Protein AF-A0A450V4E0-F1 (afdb_monomer_lite)

Sequence (348 aa):
MTVTTTETRDTLKGYFKVNTIPSESHFDNLIDGMLNQSSDGIARSSGNHPLCIAASGDADGGREVIEFYEDFSKGDPEWVLCLEPKSDPDDAGTAKQGFSIGDGEGNSRLFIDKATGNVGIGTVTPSIDLAIGNGGIGLNREGDDELAIYTGKNERIRIDASGNVGYEKLSEHISPSVSFRSLGELLADGRPVDDIFDGPRLEHGFLDGEELDRLRRGTTLRISDLIHDIMDVPGVRAVRDIRLKSGDQEETWFLKLDPDKVPAFDLENSAIRLEKDGLPVKLDTDGIIEDYRKSQESIAAEPASSVELDLVPPHVHWLDKTAMATFEAAFEDWLGKKREYWRTKYGL

pLDDT: mean 77.81, std 13.28, range [32.34, 98.62]

Foldseek 3Di:
DDPDDPDDPVRLVVQVDPPHDHDPVSVVCVVNVDDDCVPQQWDDDPDPDDIGFFFDDDLQQFGWGDFADPDVVVVFGQKTWTQWQAQDNNGSVRTAGFIFIDGRSRFGQWTQHPPPRAIEGRGHQACANYHYVYNFAAWHAPDVQWIFGTDPNDTQWIQGPVGDTPPCLLQCVQFNDFFADWPVVCVVVVHDPCQQPPDDQDQQHTGRPVVVVVRPNDQKAFVVVVQVSQCPPPPDDHDDADWDDDPPDIDRTMDGHDPVDRDGDDLPPDDDWDDDPNHTDDDPSVSVVVVVVVVVVVSVGDGDDPPRRDDDPPDDPDPDPVNVVVVVVVVVVVVVVVVVVCCVVPVD

Organism: NCBI:txid2126342

Radius of gyration: 37.48 Å; chains: 1; bounding box: 85×71×105 Å

Secondary structure (DSSP, 8-state):
--------HHHHHHHTSTT----HHHHHHHHHTS--TTTS-EEE-TTT--EEEPPBS-TTT--EEEEE-S-GGGSS-SEEEESS-BSSTT-GGGB--EEEEE-TTS-EEEEEETTT--EEES-S--SSSEEESSTTSEEEEEETTEEEEEETTEEEEEE-TT---SSHHHHHHHS-----B-HHHHHHTT--HHHHT-SS--SS-B--HHHHHH----SEEEHHHHHHHHHTSTT--------EEETTEEESSEEEPPTTS-----TTT----EEETTEEEPP-HHHHHHHHHHHHHHHS-----TTTSS-PPP------HHHHHHHHHHHHHHHHHHHHHHHHHH--

Structure (mmCIF, N/CA/C/O backbone):
data_AF-A0A450V4E0-F1
#
_entry.id   AF-A0A450V4E0-F1
#
loop_
_atom_site.group_PDB
_atom_site.id
_atom_site.type_symbol
_atom_site.label_atom_id
_atom_site.label_alt_id
_atom_site.label_comp_id
_atom_site.label_asym_id
_atom_site.label_entity_id
_atom_site.label_seq_id
_atom_site.pdbx_PDB_ins_code
_atom_site.Cartn_x
_atom_site.Cartn_y
_atom_site.Cartn_z
_atom_site.occupancy
_atom_site.B_iso_or_equiv
_atom_site.auth_seq_id
_atom_site.auth_comp_id
_atom_site.auth_asym_id
_atom_site.auth_atom_id
_atom_site.pdbx_PDB_model_num
ATOM 1 N N . MET A 1 1 ? -19.925 8.732 44.147 1.00 35.97 1 MET A N 1
ATOM 2 C CA . MET A 1 1 ? -18.631 8.678 44.854 1.00 35.97 1 MET A CA 1
ATOM 3 C C . MET A 1 1 ? -18.009 7.368 44.422 1.00 35.97 1 MET A C 1
ATOM 5 O O . MET A 1 1 ? -18.485 6.328 44.845 1.00 35.97 1 MET A O 1
ATOM 9 N N . THR A 1 2 ? -17.111 7.404 43.445 1.00 32.34 2 THR A N 1
ATOM 10 C CA . THR A 1 2 ? -16.451 6.208 42.914 1.00 32.34 2 THR A CA 1
ATOM 11 C C . THR A 1 2 ? -15.527 5.672 44.003 1.00 32.34 2 THR A C 1
ATOM 13 O O . THR A 1 2 ? -14.601 6.364 44.424 1.00 32.34 2 THR A O 1
ATOM 16 N N . VAL A 1 3 ? -15.843 4.494 44.539 1.00 40.22 3 VAL A N 1
ATOM 17 C CA . VAL A 1 3 ? -15.030 3.816 45.552 1.00 40.22 3 VAL A CA 1
ATOM 18 C C . VAL A 1 3 ? -13.907 3.099 44.810 1.00 40.22 3 VAL A C 1
ATOM 20 O O . VAL A 1 3 ? -14.064 1.972 44.362 1.00 40.22 3 VAL A O 1
ATOM 23 N N . THR A 1 4 ? -12.773 3.766 44.613 1.00 41.97 4 THR A N 1
ATOM 24 C CA . THR A 1 4 ? -11.576 3.107 44.079 1.00 41.97 4 THR A CA 1
ATOM 25 C C . THR A 1 4 ? -10.885 2.374 45.228 1.00 41.97 4 THR A C 1
ATOM 27 O O . THR A 1 4 ? -10.267 2.987 46.098 1.00 41.97 4 THR A O 1
ATOM 30 N N . THR A 1 5 ? -11.027 1.052 45.276 1.00 54.00 5 THR A N 1
ATOM 31 C CA . THR A 1 5 ? -10.404 0.196 46.294 1.00 54.00 5 THR A CA 1
ATOM 32 C C . THR A 1 5 ? -8.877 0.188 46.158 1.00 54.00 5 THR A C 1
ATOM 34 O O . THR A 1 5 ? -8.353 -0.267 45.145 1.00 54.00 5 THR A O 1
ATOM 37 N N . THR A 1 6 ? -8.150 0.641 47.183 1.00 53.00 6 THR A N 1
ATOM 38 C CA . THR A 1 6 ? -6.669 0.620 47.257 1.00 53.00 6 THR A CA 1
ATOM 39 C C . THR A 1 6 ? -6.101 -0.582 48.031 1.00 53.00 6 THR A C 1
ATOM 41 O O . THR A 1 6 ? -4.885 -0.752 48.121 1.00 53.00 6 THR A O 1
ATOM 44 N N . GLU A 1 7 ? -6.965 -1.435 48.587 1.00 63.47 7 GLU A N 1
ATOM 45 C CA . GLU A 1 7 ? -6.603 -2.609 49.391 1.00 63.47 7 GLU A CA 1
ATOM 46 C C . GLU A 1 7 ? -6.173 -3.801 48.516 1.00 63.47 7 GLU A C 1
ATOM 48 O O . GLU A 1 7 ? -6.821 -4.149 47.528 1.00 63.47 7 GLU A O 1
ATOM 53 N N . THR A 1 8 ? -5.084 -4.482 48.889 1.00 61.12 8 THR A N 1
ATOM 54 C CA . THR A 1 8 ? -4.603 -5.649 48.130 1.00 61.12 8 THR A CA 1
ATOM 55 C C . THR A 1 8 ? -5.509 -6.872 48.327 1.00 61.12 8 THR A C 1
ATOM 57 O O . THR A 1 8 ? -6.117 -7.054 49.385 1.00 61.12 8 THR A O 1
ATOM 60 N N . ARG A 1 9 ? -5.549 -7.790 47.344 1.00 68.44 9 ARG A N 1
ATOM 61 C CA . ARG A 1 9 ? -6.329 -9.046 47.445 1.00 68.44 9 ARG A CA 1
ATOM 62 C C . ARG A 1 9 ? -5.969 -9.882 48.673 1.00 68.44 9 ARG A C 1
ATOM 64 O O . ARG A 1 9 ? -6.834 -10.573 49.205 1.00 68.44 9 ARG A O 1
ATOM 71 N N . ASP A 1 10 ? -4.716 -9.846 49.115 1.00 71.62 10 ASP A N 1
ATOM 72 C CA . ASP A 1 10 ? -4.285 -10.609 50.287 1.00 71.62 10 ASP A CA 1
ATOM 73 C C . ASP A 1 10 ? -4.731 -9.958 51.602 1.00 71.62 10 ASP A C 1
ATOM 75 O O . ASP A 1 10 ? -5.070 -10.685 52.540 1.00 71.62 10 ASP A O 1
ATOM 79 N N . THR A 1 11 ? -4.856 -8.626 51.643 1.00 73.94 11 THR A N 1
ATOM 80 C CA . THR A 1 11 ? -5.499 -7.925 52.762 1.00 73.94 11 THR A CA 1
ATOM 81 C C . THR A 1 11 ? -6.997 -8.228 52.812 1.00 73.94 11 THR A C 1
ATOM 83 O O . THR A 1 11 ? -7.501 -8.640 53.857 1.00 73.94 11 THR A O 1
ATOM 86 N N . LEU A 1 12 ? -7.694 -8.159 51.668 1.00 71.75 12 LEU A N 1
ATOM 87 C CA . LEU A 1 12 ? -9.132 -8.448 51.579 1.00 71.75 12 LEU A CA 1
ATOM 88 C C . LEU A 1 12 ? -9.471 -9.877 52.019 1.00 71.75 12 LEU A C 1
ATOM 90 O O . LEU A 1 12 ? -10.367 -10.076 52.838 1.00 71.75 12 LEU A O 1
ATOM 94 N N . LYS A 1 13 ? -8.702 -10.879 51.571 1.00 76.56 13 LYS A N 1
ATOM 95 C CA . LYS A 1 13 ? -8.846 -12.274 52.032 1.00 76.56 13 LYS A CA 1
ATOM 96 C C . LYS A 1 13 ? -8.698 -12.417 53.550 1.00 76.56 13 LYS A C 1
ATOM 98 O O . LYS A 1 13 ? -9.249 -13.353 54.123 1.00 76.56 13 LYS A O 1
ATOM 103 N N . GLY A 1 14 ? -7.947 -11.531 54.206 1.00 80.25 14 GLY A N 1
ATOM 104 C CA . GLY A 1 14 ? -7.791 -11.500 55.660 1.00 80.25 14 GLY A CA 1
ATOM 105 C C . GLY A 1 14 ? -9.100 -11.234 56.404 1.00 80.25 14 GLY A C 1
ATOM 106 O O . GLY A 1 14 ? -9.308 -11.822 57.464 1.00 80.25 14 GLY A O 1
ATOM 107 N N . TYR A 1 15 ? -9.998 -10.428 55.828 1.00 82.69 15 TYR A N 1
ATOM 108 C CA .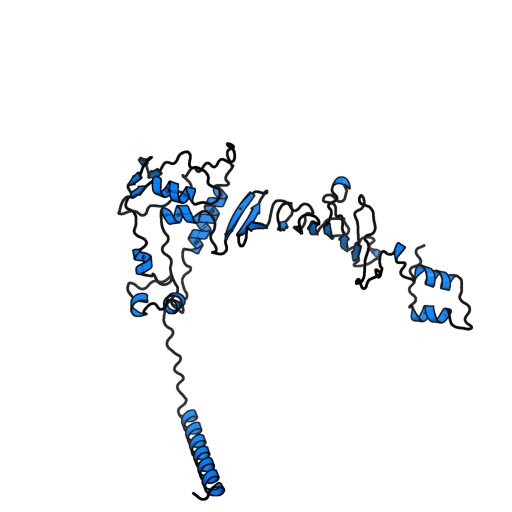 TYR A 1 15 ? -11.281 -10.057 56.435 1.00 82.69 15 TYR A CA 1
ATOM 109 C C . TYR A 1 15 ? -12.367 -11.134 56.324 1.00 82.69 15 TYR A C 1
ATOM 111 O O . TYR A 1 15 ? -13.356 -11.057 57.052 1.00 82.69 15 TYR A O 1
ATOM 119 N N . PHE A 1 16 ? -12.170 -12.154 55.483 1.00 85.31 16 PHE A N 1
ATOM 120 C CA . PHE A 1 16 ? -13.117 -13.255 55.244 1.00 85.31 16 PHE A CA 1
ATOM 121 C C . PHE A 1 16 ? -12.615 -14.616 55.768 1.00 85.31 16 PHE A C 1
ATOM 123 O O . PHE A 1 16 ? -13.013 -15.671 55.271 1.00 85.31 16 PHE A O 1
ATOM 130 N N . LYS A 1 17 ? -11.718 -14.621 56.764 1.00 88.38 17 LYS A N 1
ATOM 131 C CA . LYS A 1 17 ? -11.254 -15.851 57.428 1.00 88.38 17 LYS A CA 1
ATOM 132 C C . LYS A 1 17 ? -12.245 -16.305 58.503 1.00 88.38 17 LYS A C 1
ATOM 134 O O . LYS A 1 17 ? -13.073 -15.550 58.998 1.00 88.38 17 LYS A O 1
ATOM 139 N N . VAL A 1 18 ? -12.149 -17.570 58.905 1.00 79.06 18 VAL A N 1
ATOM 140 C CA . VAL A 1 18 ? -12.944 -18.089 60.028 1.00 79.06 18 VAL A CA 1
ATOM 141 C C . VAL A 1 18 ? -12.672 -17.243 61.282 1.00 79.06 18 VAL A C 1
ATOM 143 O O . VAL A 1 18 ? -11.514 -16.989 61.610 1.00 79.06 18 VAL A O 1
ATOM 146 N N . ASN A 1 19 ? -13.738 -16.838 61.980 1.00 84.81 19 ASN A N 1
ATOM 147 C CA . ASN A 1 19 ? -13.738 -15.969 63.169 1.00 84.81 19 ASN A CA 1
ATOM 148 C C . ASN A 1 19 ? -13.391 -14.484 62.945 1.00 84.81 19 ASN A C 1
ATOM 150 O O . ASN A 1 19 ? -13.176 -13.769 63.924 1.00 84.81 19 ASN A O 1
ATOM 154 N N . THR A 1 20 ? -13.368 -13.986 61.707 1.00 87.81 20 THR A N 1
ATOM 155 C CA . THR A 1 20 ? -13.385 -12.537 61.447 1.00 87.81 20 THR A CA 1
ATOM 156 C C . THR A 1 20 ? -14.820 -12.048 61.251 1.00 87.81 20 THR A C 1
ATOM 158 O O . THR A 1 20 ? -15.704 -12.824 60.891 1.00 87.81 20 THR A O 1
ATOM 161 N N . ILE A 1 21 ? -15.071 -10.762 61.514 1.00 88.12 21 ILE A N 1
ATOM 162 C CA . ILE A 1 21 ? -16.371 -10.123 61.268 1.00 88.12 21 ILE A CA 1
ATOM 163 C C . ILE A 1 21 ? -16.184 -9.152 60.097 1.00 88.12 21 ILE A C 1
ATOM 165 O O . ILE A 1 21 ? -15.612 -8.077 60.298 1.00 88.12 21 ILE A O 1
ATOM 169 N N . PRO A 1 22 ? -16.599 -9.517 58.870 1.00 85.62 22 PRO A N 1
ATOM 170 C CA . PRO A 1 22 ? -16.594 -8.588 57.751 1.00 85.62 22 PRO A CA 1
ATOM 171 C C . PRO A 1 22 ? -17.588 -7.444 58.004 1.00 85.62 22 PRO A C 1
ATOM 173 O O . PRO A 1 22 ? -18.676 -7.673 58.532 1.00 85.62 22 PRO A O 1
ATOM 176 N N . SER A 1 23 ? -17.216 -6.220 57.635 1.00 86.75 23 SER A N 1
ATOM 177 C CA . SER A 1 23 ? -18.109 -5.060 57.640 1.00 86.75 23 SER A CA 1
ATOM 178 C C . SER A 1 23 ? -18.782 -4.903 56.274 1.00 86.75 23 SER A C 1
ATOM 180 O O . SER A 1 23 ? -18.333 -5.499 55.297 1.00 86.75 23 SER A O 1
ATOM 182 N N . GLU A 1 24 ? -19.818 -4.069 56.191 1.00 84.38 24 GLU A N 1
ATOM 183 C CA . GLU A 1 24 ? -20.447 -3.654 54.925 1.00 84.38 24 GLU A CA 1
ATOM 184 C C . GLU A 1 24 ? -19.404 -3.160 53.910 1.00 84.38 24 GLU A C 1
ATOM 186 O O . GLU A 1 24 ? -19.313 -3.700 52.814 1.00 84.38 24 GLU A O 1
ATOM 191 N N . SER A 1 25 ? -18.488 -2.286 54.340 1.00 79.56 25 SER A N 1
ATOM 192 C CA . SER A 1 25 ? -17.381 -1.802 53.504 1.00 79.56 25 SER A CA 1
ATOM 193 C C . SER A 1 25 ? -16.452 -2.917 52.996 1.00 79.56 25 SER A C 1
ATOM 195 O O . SER A 1 25 ? -15.882 -2.786 51.917 1.00 79.56 25 SER A O 1
ATOM 197 N N . HIS A 1 26 ? -16.283 -4.028 53.725 1.00 81.88 26 HIS A N 1
ATOM 198 C CA . HIS A 1 26 ? -15.504 -5.164 53.215 1.00 81.88 26 HIS A CA 1
ATOM 199 C C . HIS A 1 26 ? -16.241 -5.915 52.102 1.00 81.88 26 HIS A C 1
ATOM 201 O O . HIS A 1 26 ? -15.587 -6.461 51.214 1.00 81.88 26 HIS A O 1
ATOM 207 N N . PHE A 1 27 ? -17.575 -5.964 52.153 1.00 78.12 27 PHE A N 1
ATOM 208 C CA . PHE A 1 27 ? -18.384 -6.539 51.082 1.00 78.12 27 PHE A CA 1
ATOM 209 C C . PHE A 1 27 ? -18.404 -5.629 49.859 1.00 78.12 27 PHE A C 1
ATOM 211 O O . PHE A 1 27 ? -18.197 -6.141 48.764 1.00 78.12 27 PHE A O 1
ATOM 218 N N . ASP A 1 28 ? -18.533 -4.315 50.046 1.00 75.19 28 ASP A N 1
ATOM 219 C CA . ASP A 1 28 ? -18.416 -3.338 48.957 1.00 75.19 28 ASP A CA 1
ATOM 220 C C . ASP A 1 28 ? -17.058 -3.487 48.261 1.00 75.19 28 ASP A C 1
ATOM 222 O O . ASP A 1 28 ? -16.995 -3.733 47.063 1.00 75.19 28 ASP A O 1
ATOM 226 N N . ASN A 1 29 ? -15.960 -3.520 49.025 1.00 70.06 29 ASN A N 1
ATOM 227 C CA . ASN A 1 29 ? -14.620 -3.709 48.462 1.00 70.06 29 ASN A CA 1
ATOM 228 C C . ASN A 1 29 ? -14.429 -5.063 47.748 1.00 70.06 29 ASN A C 1
ATOM 230 O O . ASN A 1 29 ? -13.569 -5.183 46.879 1.00 70.06 29 ASN A O 1
ATOM 234 N N . LEU A 1 30 ? -15.169 -6.108 48.131 1.00 72.31 30 LEU A N 1
ATOM 235 C CA . LEU A 1 30 ? -15.118 -7.415 47.471 1.00 72.31 30 LEU A CA 1
ATOM 236 C C . LEU A 1 30 ? -15.937 -7.427 46.174 1.00 72.31 30 LEU A C 1
ATOM 238 O O . LEU A 1 30 ? -15.520 -8.061 45.206 1.00 72.31 30 LEU A O 1
ATOM 242 N N . ILE A 1 31 ? -17.098 -6.773 46.181 1.00 69.38 31 ILE A N 1
ATOM 243 C CA . ILE A 1 31 ? -18.020 -6.686 45.046 1.00 69.38 31 ILE A CA 1
ATOM 244 C C . ILE A 1 31 ? -17.447 -5.747 43.980 1.00 69.38 31 ILE A C 1
ATOM 246 O O . ILE A 1 31 ? -17.404 -6.126 42.812 1.00 69.38 31 ILE A O 1
ATOM 250 N N . ASP A 1 32 ? -16.926 -4.593 44.395 1.00 66.25 32 ASP A N 1
ATOM 251 C CA . ASP A 1 32 ? -16.371 -3.563 43.513 1.00 66.25 32 ASP A CA 1
ATOM 252 C C . ASP A 1 32 ? -14.891 -3.818 43.168 1.00 66.25 32 ASP A C 1
ATOM 254 O O . ASP A 1 32 ? -14.394 -3.362 42.143 1.00 66.25 32 ASP A O 1
ATOM 258 N N . GLY A 1 33 ? -14.167 -4.579 43.999 1.00 61.16 33 GLY A N 1
ATOM 259 C CA . GLY A 1 33 ? -12.751 -4.921 43.787 1.00 61.16 33 GLY A CA 1
ATOM 260 C C . GLY A 1 33 ? -12.512 -6.176 42.938 1.00 61.16 33 GLY A C 1
ATOM 261 O O . GLY A 1 33 ? -11.367 -6.627 42.787 1.00 61.16 33 GLY A O 1
ATOM 262 N N . MET A 1 34 ? -13.575 -6.793 42.414 1.00 64.25 34 MET A N 1
ATOM 263 C CA . MET A 1 34 ? -13.499 -7.967 41.549 1.00 64.25 34 MET A CA 1
ATOM 264 C C . MET A 1 34 ? -13.812 -7.587 40.112 1.00 64.25 34 MET A C 1
ATOM 266 O O . MET A 1 34 ? -14.819 -6.957 39.824 1.00 64.25 34 MET A O 1
ATOM 270 N N . LEU A 1 35 ? -12.947 -8.054 39.215 1.00 67.00 35 LEU A N 1
ATOM 271 C CA . LEU A 1 35 ? -13.121 -7.900 37.784 1.00 67.00 35 LEU A CA 1
ATOM 272 C C . LEU A 1 35 ? -14.418 -8.622 37.366 1.00 67.00 35 LEU A C 1
ATOM 274 O O . LEU A 1 35 ? -14.494 -9.855 37.420 1.00 67.00 35 LEU A O 1
ATOM 278 N N . ASN A 1 36 ? -15.449 -7.865 37.009 1.00 70.75 36 ASN A N 1
ATOM 279 C CA . ASN A 1 36 ? -16.743 -8.346 36.560 1.00 70.75 36 ASN A CA 1
ATOM 280 C C . ASN A 1 36 ? -16.714 -8.514 35.039 1.00 70.75 36 ASN A C 1
ATOM 282 O O . ASN A 1 36 ? -16.677 -7.541 34.300 1.00 70.75 36 ASN A O 1
ATOM 286 N N . GLN A 1 37 ? -16.792 -9.752 34.549 1.00 69.50 37 GLN A N 1
ATOM 287 C CA . GLN A 1 37 ? -16.645 -10.032 33.113 1.00 69.50 37 GLN A CA 1
ATOM 288 C C . GLN A 1 37 ? -17.669 -9.306 32.227 1.00 69.50 37 GLN A C 1
ATOM 290 O O . GLN A 1 37 ? -17.350 -8.967 31.091 1.00 69.50 37 GLN A O 1
ATOM 295 N N . SER A 1 38 ? -18.893 -9.091 32.723 1.00 65.38 38 SER A N 1
ATOM 296 C CA . SER A 1 38 ? -19.932 -8.379 31.971 1.00 65.38 38 SER A CA 1
ATOM 297 C C . SER A 1 38 ? -19.791 -6.864 32.038 1.00 65.38 38 SER A C 1
ATOM 299 O O . SER A 1 38 ? -20.144 -6.201 31.069 1.00 65.38 38 SER A O 1
ATOM 301 N N . SER A 1 39 ? -19.293 -6.326 33.153 1.00 66.06 39 SER A N 1
ATOM 302 C CA . SER A 1 39 ? -19.158 -4.876 33.338 1.00 66.06 39 SER A CA 1
ATOM 303 C C . SER A 1 39 ? -17.823 -4.340 32.824 1.00 66.06 39 SER A C 1
ATOM 305 O O . SER A 1 39 ? -17.784 -3.247 32.278 1.00 66.06 39 SER A O 1
ATOM 307 N N . ASP A 1 40 ? -16.751 -5.120 32.954 1.00 77.62 40 ASP A N 1
ATOM 308 C CA . ASP A 1 40 ? -15.377 -4.694 32.667 1.00 77.62 40 ASP A CA 1
ATOM 309 C C . ASP A 1 40 ? -14.877 -5.195 31.305 1.00 77.62 40 ASP A C 1
ATOM 311 O O . ASP A 1 40 ? -13.728 -4.966 30.938 1.00 77.62 40 ASP A O 1
ATOM 315 N N . GLY A 1 41 ? -15.691 -5.968 30.577 1.00 80.56 41 GLY A N 1
ATOM 316 C CA . GLY A 1 41 ? -15.365 -6.468 29.238 1.00 80.56 41 GLY A CA 1
ATOM 317 C C . GLY A 1 41 ? -14.224 -7.492 29.173 1.00 80.56 41 GLY A C 1
ATOM 318 O O . GLY A 1 41 ? -13.911 -7.974 28.087 1.00 80.56 41 GLY A O 1
ATOM 319 N N . ILE A 1 42 ? -13.602 -7.874 30.292 1.00 86.31 42 ILE A N 1
ATOM 320 C CA . ILE A 1 42 ? -12.482 -8.825 30.313 1.00 86.31 42 ILE A CA 1
ATOM 321 C C . ILE A 1 42 ? -12.967 -10.211 30.745 1.00 86.31 42 ILE A C 1
ATOM 323 O O . ILE A 1 42 ? -13.494 -10.397 31.842 1.00 86.31 42 ILE A O 1
ATOM 327 N N . ALA A 1 43 ? -12.718 -11.224 29.914 1.00 81.25 43 ALA A N 1
ATOM 328 C CA . ALA A 1 43 ? -13.143 -12.597 30.171 1.00 81.25 43 ALA A CA 1
ATOM 329 C C . ALA A 1 43 ? -12.099 -13.637 29.738 1.00 81.25 43 ALA A C 1
ATOM 331 O O . ALA A 1 43 ? -11.206 -13.383 28.926 1.00 81.25 43 ALA A O 1
ATOM 332 N N . ARG A 1 44 ? -12.247 -14.864 30.248 1.00 69.56 44 ARG A N 1
ATOM 333 C CA . ARG A 1 44 ? -11.697 -16.059 29.596 1.00 69.56 44 ARG A CA 1
ATOM 334 C C . ARG A 1 44 ? -12.837 -16.770 28.883 1.00 69.56 44 ARG A C 1
ATOM 336 O O . ARG A 1 44 ? -13.721 -17.307 29.544 1.00 69.56 44 ARG A O 1
ATOM 343 N N . SER A 1 45 ? -12.818 -16.777 27.553 1.00 66.62 45 SER A N 1
ATOM 344 C CA . SER A 1 45 ? -13.820 -17.511 26.780 1.00 66.62 45 SER A CA 1
ATOM 345 C C . SER A 1 45 ? -13.654 -19.027 26.979 1.00 66.62 45 SER A C 1
ATOM 347 O O . SER A 1 45 ? -12.535 -19.546 27.063 1.00 66.62 45 SER A O 1
ATOM 349 N N . SER A 1 46 ? -14.770 -19.752 27.087 1.00 64.75 46 SER A N 1
ATOM 350 C CA . SER A 1 46 ? -14.774 -21.217 27.153 1.00 64.75 46 SER A CA 1
ATOM 351 C C . SER A 1 46 ? -14.164 -21.798 25.876 1.00 64.75 46 SER A C 1
ATOM 353 O O . SER A 1 46 ? -14.555 -21.386 24.792 1.00 64.75 46 SER A O 1
ATOM 355 N N . GLY A 1 47 ? -13.253 -22.769 25.983 1.00 65.31 47 GLY A N 1
ATOM 356 C CA . GLY A 1 47 ? -12.640 -23.403 24.802 1.00 65.31 47 GLY A CA 1
ATOM 357 C C . GLY A 1 47 ? -11.150 -23.117 24.590 1.00 65.31 47 GLY A C 1
ATOM 358 O O . GLY A 1 47 ? -10.669 -23.223 23.470 1.00 65.31 47 GLY A O 1
ATOM 359 N N . ASN A 1 48 ? -10.400 -22.811 25.656 1.00 71.50 48 ASN A N 1
ATOM 360 C CA . ASN A 1 48 ? -8.945 -22.587 25.611 1.00 71.50 48 ASN A CA 1
ATOM 361 C C . ASN A 1 48 ? -8.518 -21.340 24.807 1.00 71.50 48 ASN A C 1
ATOM 363 O O . ASN A 1 48 ? -7.387 -21.257 24.331 1.00 71.50 48 ASN A O 1
ATOM 367 N N . HIS A 1 49 ? -9.414 -20.360 24.672 1.00 74.25 49 HIS A N 1
ATOM 368 C CA . HIS A 1 49 ? -9.086 -19.053 24.113 1.00 74.25 49 HIS A CA 1
ATOM 369 C C . HIS A 1 49 ? -8.212 -18.240 25.095 1.00 74.25 49 HIS A C 1
ATOM 371 O O . HIS A 1 49 ? -8.342 -18.409 26.315 1.00 74.25 49 HIS A O 1
ATOM 377 N N . PRO A 1 50 ? -7.320 -17.363 24.595 1.00 81.75 50 PRO A N 1
ATOM 378 C CA . PRO A 1 50 ? -6.515 -16.469 25.429 1.00 81.75 50 PRO A CA 1
ATOM 379 C C . PRO A 1 50 ? -7.385 -15.401 26.125 1.00 81.75 50 PRO A C 1
ATOM 381 O O . PRO A 1 50 ? -8.615 -15.431 26.049 1.00 81.75 50 PRO A O 1
ATOM 384 N N . LEU A 1 51 ? -6.750 -14.461 26.835 1.00 85.94 51 LEU A N 1
ATOM 385 C CA . LEU A 1 51 ? -7.428 -13.297 27.419 1.00 85.94 51 LEU A CA 1
ATOM 386 C C . LEU A 1 51 ? -8.310 -12.610 26.363 1.00 85.94 51 LEU A C 1
ATOM 388 O O . LEU A 1 51 ? -7.818 -12.247 25.299 1.00 85.94 51 LEU A O 1
ATOM 392 N N . CYS A 1 52 ? -9.599 -12.457 26.659 1.00 87.81 52 CYS A N 1
ATOM 393 C CA . CYS A 1 52 ? -10.555 -11.760 25.804 1.00 87.81 52 CYS A CA 1
ATOM 394 C C . CYS A 1 52 ? -10.864 -10.395 26.419 1.00 87.81 52 CYS A C 1
ATOM 396 O O . CYS A 1 52 ? -11.090 -10.315 27.626 1.00 87.81 52 CYS A O 1
ATOM 398 N N . ILE A 1 53 ? -10.891 -9.356 25.586 1.00 90.81 53 ILE A N 1
ATOM 399 C CA . ILE A 1 53 ? -11.288 -7.996 25.955 1.00 90.81 53 ILE A CA 1
ATOM 400 C C . ILE A 1 53 ? -12.363 -7.572 24.955 1.00 90.81 53 ILE A C 1
ATOM 402 O O . ILE A 1 53 ? -12.148 -7.650 23.744 1.00 90.81 53 ILE A O 1
ATOM 406 N N . ALA A 1 54 ? -13.536 -7.206 25.453 1.00 88.56 54 ALA A N 1
ATOM 407 C CA . ALA A 1 54 ? -14.637 -6.679 24.669 1.00 88.56 54 ALA A CA 1
ATOM 408 C C . ALA A 1 54 ? -14.569 -5.152 24.665 1.00 88.56 54 ALA A C 1
ATOM 410 O O . ALA A 1 54 ? -14.302 -4.545 25.699 1.00 88.56 54 ALA A O 1
ATOM 411 N N . ALA A 1 55 ? -14.828 -4.549 23.506 1.00 89.19 55 ALA A N 1
ATOM 412 C CA . ALA A 1 55 ? -14.980 -3.106 23.420 1.00 89.19 55 ALA A CA 1
ATOM 413 C C . ALA A 1 55 ? -16.211 -2.642 24.213 1.00 89.19 55 ALA A C 1
ATOM 415 O O . ALA A 1 55 ? -17.244 -3.321 24.203 1.00 89.19 55 ALA A O 1
ATOM 416 N N . SER A 1 56 ? -16.095 -1.482 24.845 1.00 82.56 56 SER A N 1
ATOM 417 C CA . SER A 1 56 ? -17.197 -0.723 25.429 1.00 82.56 56 SER A CA 1
ATOM 418 C C . SER A 1 56 ? -17.641 0.382 24.461 1.00 82.56 56 SER A C 1
ATOM 420 O O . SER A 1 56 ? -16.951 0.675 23.485 1.00 82.56 56 SER A O 1
ATOM 422 N N . GLY A 1 57 ? -18.805 0.976 24.716 1.00 76.50 57 GLY A N 1
ATOM 423 C CA . GLY A 1 57 ? -19.392 2.013 23.865 1.00 76.50 57 GLY A CA 1
ATOM 424 C C . GLY A 1 57 ? -20.322 1.475 22.774 1.00 76.50 57 GLY A C 1
ATOM 425 O O . GLY A 1 57 ? -20.514 0.267 22.601 1.00 76.50 57 GLY A O 1
ATOM 426 N N . ASP A 1 58 ? -20.955 2.396 22.058 1.00 67.06 58 ASP A N 1
ATOM 427 C CA . ASP A 1 58 ? -21.836 2.118 20.929 1.00 67.06 58 ASP A CA 1
ATOM 428 C C . ASP A 1 58 ? -21.200 2.565 19.603 1.00 67.06 58 ASP A C 1
ATOM 430 O O . ASP A 1 58 ? -20.103 3.121 19.554 1.00 67.06 58 ASP A O 1
ATOM 434 N N . ALA A 1 59 ? -21.875 2.255 18.493 1.00 59.56 59 ALA A N 1
ATOM 435 C CA . ALA A 1 59 ? -21.384 2.613 17.163 1.00 59.56 59 ALA A CA 1
ATOM 436 C C . ALA A 1 59 ? -21.328 4.140 16.940 1.00 59.56 59 ALA A C 1
ATOM 438 O O . ALA A 1 59 ? -20.621 4.585 16.040 1.00 59.56 59 ALA A O 1
ATOM 439 N N . ASP A 1 60 ? -22.041 4.923 17.758 1.00 62.91 60 ASP A N 1
ATOM 440 C CA . ASP A 1 60 ? -22.114 6.381 17.648 1.00 62.91 60 ASP A CA 1
ATOM 441 C C . ASP A 1 60 ? -20.967 7.069 18.428 1.00 62.91 60 ASP A C 1
ATOM 443 O O . ASP A 1 60 ? -20.399 8.071 17.978 1.00 62.91 60 ASP A O 1
ATOM 447 N N . GLY A 1 61 ? -20.573 6.505 19.575 1.00 62.59 61 GLY A N 1
ATOM 448 C CA . GLY A 1 61 ? -19.471 6.978 20.417 1.00 62.59 61 GLY A CA 1
ATOM 449 C C . GLY A 1 61 ? -18.083 6.511 19.976 1.00 62.59 61 GLY A C 1
ATOM 450 O O . GLY A 1 61 ? -17.101 7.197 20.246 1.00 62.59 61 GLY A O 1
ATOM 451 N N . GLY A 1 62 ? -17.999 5.411 19.225 1.00 69.31 62 GLY A N 1
ATOM 452 C CA . GLY A 1 62 ? -16.750 4.692 18.979 1.00 69.31 62 GLY A CA 1
ATOM 453 C C . GLY A 1 62 ? -16.593 3.541 19.974 1.00 69.31 62 GLY A C 1
ATOM 454 O O . GLY A 1 62 ? -16.989 3.633 21.133 1.00 69.31 62 GLY A O 1
ATOM 455 N N . ARG A 1 63 ? -16.055 2.413 19.500 1.00 87.88 63 ARG A N 1
ATOM 456 C CA . ARG A 1 63 ? -15.926 1.185 20.302 1.00 87.88 63 ARG A CA 1
ATOM 457 C C . ARG A 1 63 ? -14.536 1.037 20.897 1.00 87.88 63 ARG A C 1
ATOM 459 O O . ARG A 1 63 ? -13.685 0.352 20.321 1.00 87.88 63 ARG A O 1
ATOM 466 N N . GLU A 1 64 ? -14.317 1.668 22.036 1.00 91.19 64 GLU A N 1
ATOM 467 C CA . GLU A 1 64 ? -13.039 1.680 22.747 1.00 91.19 64 GLU A CA 1
ATOM 468 C C . GLU A 1 64 ? -12.794 0.355 23.475 1.00 91.19 64 GLU A C 1
ATOM 470 O O . GLU A 1 64 ? -13.701 -0.265 24.027 1.00 91.19 64 GLU A O 1
ATOM 475 N N . VAL A 1 65 ? -11.552 -0.121 23.441 1.00 93.31 65 VAL A N 1
ATOM 476 C CA . VAL A 1 65 ? -11.131 -1.419 23.988 1.00 93.31 65 VAL A CA 1
ATOM 477 C C . VAL A 1 65 ? -10.187 -1.233 25.166 1.00 93.31 65 VAL A C 1
ATOM 479 O O . VAL A 1 65 ? -10.325 -1.917 26.176 1.00 93.31 65 VAL A O 1
ATOM 482 N N . ILE A 1 66 ? -9.190 -0.358 25.013 1.00 93.56 66 ILE A N 1
ATOM 483 C CA . ILE A 1 66 ? -8.188 -0.060 26.039 1.00 93.56 66 ILE A CA 1
ATOM 484 C C . ILE A 1 66 ? -7.838 1.417 25.948 1.00 93.56 66 ILE A C 1
ATOM 486 O O . ILE A 1 66 ? -7.472 1.898 24.878 1.00 93.56 66 ILE A O 1
ATOM 490 N N . GLU A 1 67 ? -7.876 2.089 27.087 1.00 93.69 67 GLU A N 1
ATOM 491 C CA . GLU A 1 67 ? -7.434 3.465 27.261 1.00 93.69 67 GLU A CA 1
ATOM 492 C C . GLU A 1 67 ? -6.140 3.486 28.078 1.00 93.69 67 GLU A C 1
ATOM 494 O O . GLU A 1 67 ? -6.020 2.831 29.119 1.00 93.69 67 GLU A O 1
ATOM 499 N N . PHE A 1 68 ? -5.153 4.240 27.608 1.00 95.25 68 PHE A N 1
ATOM 500 C CA . PHE A 1 68 ? -3.874 4.424 28.275 1.00 95.25 68 PHE A CA 1
ATOM 501 C C . PHE A 1 68 ? -3.769 5.854 28.785 1.00 95.25 68 PHE A C 1
ATOM 503 O O . PHE A 1 68 ? -3.696 6.795 28.002 1.00 95.25 68 PHE A O 1
ATOM 510 N N . TYR A 1 69 ? -3.708 6.005 30.102 1.00 93.25 69 TYR A N 1
ATOM 511 C CA . TYR A 1 69 ? -3.554 7.292 30.769 1.00 93.25 69 TYR A CA 1
ATOM 512 C C . TYR A 1 69 ? -2.097 7.508 31.179 1.00 93.25 69 TYR A C 1
ATOM 514 O O . TYR A 1 69 ? -1.466 6.605 31.731 1.00 93.25 69 TYR A O 1
ATOM 522 N N . GLU A 1 70 ? -1.575 8.717 30.971 1.00 91.75 70 GLU A N 1
ATOM 523 C CA . GLU A 1 70 ? -0.345 9.153 31.647 1.00 91.75 70 GLU A CA 1
ATOM 524 C C . GLU A 1 70 ? -0.618 9.382 33.145 1.00 91.75 70 GLU A C 1
ATOM 526 O O . GLU A 1 70 ? 0.144 8.948 34.009 1.00 91.75 70 GLU A O 1
ATOM 531 N N . ASP A 1 71 ? -1.744 10.035 33.444 1.00 87.81 71 ASP A N 1
ATOM 532 C CA . ASP A 1 71 ? -2.237 10.314 34.788 1.00 87.81 71 ASP A CA 1
ATOM 533 C C . ASP A 1 71 ? -3.773 10.328 34.779 1.00 87.81 71 ASP A C 1
ATOM 535 O O . ASP A 1 71 ? -4.396 11.112 34.064 1.00 87.81 71 ASP A O 1
ATOM 539 N N . PHE A 1 72 ? -4.389 9.493 35.617 1.00 85.62 72 PHE A N 1
ATOM 540 C CA . PHE A 1 72 ? -5.846 9.410 35.760 1.00 85.62 72 PHE A CA 1
ATOM 541 C C . PHE A 1 72 ? -6.492 10.710 36.272 1.00 85.62 72 PHE A C 1
ATOM 543 O O . PHE A 1 72 ? -7.710 10.858 36.194 1.00 85.62 72 PHE A O 1
ATOM 550 N N . SER A 1 73 ? -5.713 11.666 36.792 1.00 88.12 73 SER A N 1
ATOM 551 C CA . SER A 1 73 ? -6.221 12.981 37.197 1.00 88.12 73 SER A CA 1
ATOM 552 C C . SER A 1 73 ? -6.551 13.911 36.018 1.00 88.12 73 SER A C 1
ATOM 554 O O . SER A 1 73 ? -7.300 14.871 36.204 1.00 88.12 73 SER A O 1
ATOM 556 N N . LYS A 1 74 ? -6.028 13.628 34.813 1.00 78.75 74 LYS A N 1
ATOM 557 C CA . LYS A 1 74 ? -6.186 14.473 33.617 1.00 78.75 74 LYS A CA 1
ATOM 558 C C . LYS A 1 74 ? -7.515 14.289 32.872 1.00 78.75 74 LYS A C 1
ATOM 560 O O . LYS A 1 74 ? -7.810 15.091 31.996 1.00 78.75 74 LYS A O 1
ATOM 565 N N . GLY A 1 75 ? -8.334 13.303 33.240 1.00 79.25 75 GLY A N 1
ATOM 566 C CA . GLY A 1 75 ? -9.667 13.073 32.662 1.00 79.25 75 GLY A CA 1
ATOM 567 C C . GLY A 1 75 ? -9.655 12.319 31.330 1.00 79.25 75 GLY A C 1
ATOM 568 O O . GLY A 1 75 ? -10.408 11.358 31.200 1.00 79.25 75 GLY A O 1
ATOM 569 N N . ASP A 1 76 ? -8.750 12.676 30.416 1.00 86.88 76 ASP A N 1
ATOM 570 C CA . ASP A 1 76 ? -8.666 12.083 29.076 1.00 86.88 76 ASP A CA 1
ATOM 571 C C . ASP A 1 76 ? -7.470 11.118 28.933 1.00 86.88 76 ASP A C 1
ATOM 573 O O . ASP A 1 76 ? -6.414 11.343 29.543 1.00 86.88 76 ASP A O 1
ATOM 577 N N . PRO A 1 77 ? -7.610 10.031 28.152 1.00 93.06 77 PRO A N 1
ATOM 578 C CA . PRO A 1 77 ? -6.514 9.113 27.869 1.00 93.06 77 PRO A CA 1
ATOM 579 C C . PRO A 1 77 ? -5.525 9.693 26.849 1.00 93.06 77 PRO A C 1
ATOM 581 O O . PRO A 1 77 ? -5.885 10.446 25.951 1.00 93.06 77 PRO A O 1
ATOM 584 N N . GLU A 1 78 ? -4.260 9.290 26.943 1.00 95.19 78 GLU A N 1
ATOM 585 C CA . GLU A 1 78 ? -3.215 9.684 25.990 1.00 95.19 78 GLU A CA 1
ATOM 586 C C . GLU A 1 78 ? -3.288 8.848 24.703 1.00 95.19 78 GLU A C 1
ATOM 588 O O . GLU A 1 78 ? -3.102 9.359 23.601 1.00 95.19 78 GLU A O 1
ATOM 593 N N . TRP A 1 79 ? -3.582 7.550 24.841 1.00 96.56 79 TRP A N 1
ATOM 594 C CA . TRP A 1 79 ? -3.753 6.629 23.717 1.00 96.56 79 TRP A CA 1
ATOM 595 C C . TRP A 1 79 ? -4.976 5.748 23.913 1.00 96.56 79 TRP A C 1
ATOM 597 O O . TRP A 1 79 ? -5.239 5.277 25.019 1.00 96.56 79 TRP A O 1
ATOM 607 N N . VAL A 1 80 ? -5.673 5.453 22.820 1.00 95.00 80 VAL A N 1
ATOM 608 C CA . VAL A 1 80 ? -6.880 4.623 22.823 1.00 95.00 80 VAL A CA 1
ATOM 609 C C . VAL A 1 80 ? -6.779 3.544 21.748 1.00 95.00 80 VAL A C 1
ATOM 611 O O . VAL A 1 80 ? -6.442 3.819 20.595 1.00 95.00 80 VAL A O 1
ATOM 614 N N . LEU A 1 81 ? -7.085 2.298 22.115 1.00 96.12 81 LEU A N 1
ATOM 615 C CA . LEU A 1 81 ? -7.353 1.217 21.164 1.00 96.12 81 LEU A CA 1
ATOM 616 C C . LEU A 1 81 ? -8.854 1.137 20.901 1.00 96.12 81 LEU A C 1
ATOM 618 O O . LEU A 1 81 ? -9.623 1.020 21.849 1.00 96.12 81 LEU A O 1
ATOM 622 N N . CYS A 1 82 ? -9.275 1.141 19.637 1.00 93.50 82 CYS A N 1
ATOM 623 C CA . CYS A 1 82 ? -10.688 1.197 19.241 1.00 93.50 82 CYS A CA 1
ATOM 624 C C . CYS A 1 82 ? -10.993 0.257 18.054 1.00 93.50 82 CYS A C 1
ATOM 626 O O . CYS A 1 82 ? -10.115 0.003 17.232 1.00 93.50 82 CYS A O 1
ATOM 628 N N . LEU A 1 83 ? -12.217 -0.285 17.966 1.00 93.88 83 LEU A N 1
ATOM 629 C CA . LEU A 1 83 ? -12.672 -1.191 16.888 1.00 93.88 83 LEU A CA 1
ATOM 630 C C . LEU A 1 83 ? -13.593 -0.542 15.841 1.00 93.88 83 LEU A C 1
ATOM 632 O O . LEU A 1 83 ? -13.913 -1.167 14.824 1.00 93.88 83 LEU A O 1
ATOM 636 N N . GLU A 1 84 ? -14.055 0.676 16.102 1.00 93.12 84 GLU A N 1
ATOM 637 C CA . GLU A 1 84 ? -14.888 1.453 15.181 1.00 93.12 84 GLU A CA 1
ATOM 638 C C . GLU A 1 84 ? -14.509 2.940 15.281 1.00 93.12 84 GLU A C 1
ATOM 640 O O . GLU A 1 84 ? -15.302 3.737 15.784 1.00 93.12 84 GLU A O 1
ATOM 645 N N . PRO A 1 85 ? -13.278 3.334 14.890 1.00 93.69 85 PRO A N 1
ATOM 646 C CA . PRO A 1 85 ? -12.897 4.742 14.900 1.00 93.69 85 PRO A CA 1
ATOM 647 C C . PRO A 1 85 ? -13.731 5.545 13.896 1.00 93.69 85 PRO A C 1
ATOM 649 O O . PRO A 1 85 ? -14.273 5.012 12.922 1.00 93.69 85 PRO A O 1
ATOM 652 N N . LYS A 1 86 ? -13.767 6.858 14.100 1.00 91.62 86 LYS A N 1
ATOM 653 C CA . LYS A 1 86 ? -14.443 7.818 13.226 1.00 91.62 86 LYS A CA 1
ATOM 654 C C . LYS A 1 86 ? -13.412 8.598 12.414 1.00 91.62 86 LYS A C 1
ATOM 656 O O . LYS A 1 86 ? -12.293 8.810 12.879 1.00 91.62 86 LYS A O 1
ATOM 661 N N . SER A 1 87 ? -13.755 8.994 11.185 1.00 90.56 87 SER A N 1
ATOM 662 C CA . SER A 1 87 ? -12.880 9.904 10.424 1.00 90.56 87 SER A CA 1
ATOM 663 C C . SER A 1 87 ? -13.031 11.347 10.881 1.00 90.56 87 SER A C 1
ATOM 665 O O . SER A 1 87 ? -12.095 12.124 10.744 1.00 90.56 87 SER A O 1
ATOM 667 N N . ASP A 1 88 ? -14.212 11.682 11.393 1.00 90.19 88 ASP A N 1
ATOM 668 C CA . ASP A 1 88 ? -14.509 12.919 12.097 1.00 90.19 88 ASP A CA 1
ATOM 669 C C . ASP A 1 88 ? -15.027 12.531 13.495 1.00 90.19 88 ASP A C 1
ATOM 671 O O . ASP A 1 88 ? -16.097 11.918 13.582 1.00 90.19 88 ASP A O 1
ATOM 675 N N . PRO A 1 89 ? -14.277 12.807 14.580 1.00 87.69 89 PRO A N 1
ATOM 676 C CA . PRO A 1 89 ? -14.675 12.443 15.941 1.00 87.69 89 PRO A CA 1
ATOM 677 C C . PRO A 1 89 ? -16.074 12.940 16.336 1.00 87.69 89 PRO A C 1
ATOM 679 O O . PRO A 1 89 ? -16.751 12.273 17.127 1.00 87.69 89 PRO A O 1
ATOM 682 N N . ASP A 1 90 ? -16.528 14.042 15.733 1.00 88.50 90 ASP A N 1
ATOM 683 C CA . ASP A 1 90 ? -17.804 14.695 16.023 1.00 88.50 90 ASP A CA 1
ATOM 684 C C . ASP A 1 90 ? -18.974 14.179 15.156 1.00 88.50 90 ASP A C 1
ATOM 686 O O . ASP A 1 90 ? -20.130 14.533 15.407 1.00 88.50 90 ASP A O 1
ATOM 690 N N . ASP A 1 91 ? -18.719 13.314 14.163 1.00 89.44 91 ASP A N 1
ATOM 691 C CA . ASP A 1 91 ? -19.744 12.745 13.275 1.00 89.44 91 ASP A CA 1
ATOM 692 C C . ASP A 1 91 ? -19.778 11.208 13.338 1.00 89.44 91 ASP A C 1
ATOM 694 O O . ASP A 1 91 ? -18.980 10.500 12.710 1.00 89.44 91 ASP A O 1
ATOM 698 N N . ALA A 1 92 ? -20.782 10.683 14.047 1.00 86.69 92 ALA A N 1
ATOM 699 C CA . ALA A 1 92 ? -21.076 9.252 14.160 1.00 86.69 92 ALA A CA 1
ATOM 700 C C . ALA A 1 92 ? -21.266 8.554 12.797 1.00 86.69 92 ALA A C 1
ATOM 702 O O . ALA A 1 92 ? -20.932 7.378 12.641 1.00 86.69 92 ALA A O 1
ATOM 703 N N . GLY A 1 93 ? -21.734 9.276 11.771 1.00 88.75 93 GLY A N 1
ATOM 704 C CA . GLY A 1 93 ? -21.903 8.747 10.416 1.00 88.75 93 GLY A CA 1
ATOM 705 C C . GLY A 1 93 ? -20.586 8.380 9.726 1.00 88.75 93 GLY A C 1
ATOM 706 O O . GLY A 1 93 ? -20.593 7.704 8.692 1.00 88.75 93 GLY A O 1
ATOM 707 N N . THR A 1 94 ? -19.451 8.794 10.292 1.00 91.81 94 THR A N 1
ATOM 708 C CA . THR A 1 94 ? -18.122 8.538 9.735 1.00 91.81 94 THR A CA 1
ATOM 709 C C . THR A 1 94 ? -17.412 7.318 10.315 1.00 91.81 94 THR A C 1
ATOM 711 O O . THR A 1 94 ? -16.275 7.044 9.922 1.00 91.81 94 THR A O 1
ATOM 714 N N . ALA A 1 95 ? -18.067 6.558 11.197 1.00 92.12 95 ALA A N 1
ATOM 715 C CA . ALA A 1 95 ? -17.503 5.353 11.793 1.00 92.12 95 ALA A CA 1
ATOM 716 C C . ALA A 1 95 ? -17.057 4.324 10.733 1.00 92.12 95 ALA A C 1
ATOM 718 O O . ALA A 1 95 ? -17.737 4.079 9.725 1.00 92.12 95 ALA A O 1
ATOM 719 N N . LYS A 1 96 ? -15.895 3.705 10.960 1.00 93.38 96 LYS A N 1
ATOM 720 C CA . LYS A 1 96 ? -15.304 2.679 10.089 1.00 93.38 96 LYS A CA 1
ATOM 721 C C . LYS A 1 96 ? -14.942 1.445 10.890 1.00 93.38 96 LYS A C 1
ATOM 723 O O . LYS A 1 96 ? -14.294 1.539 11.920 1.00 93.38 96 LYS A O 1
ATOM 728 N N . GLN A 1 97 ? -15.341 0.274 10.401 1.00 94.25 97 GLN A N 1
ATOM 729 C CA . GLN A 1 97 ? -15.042 -0.985 11.077 1.00 94.25 97 GLN A CA 1
ATOM 730 C C . GLN A 1 97 ? -13.576 -1.361 10.892 1.00 94.25 97 GLN A C 1
ATOM 732 O O . GLN A 1 97 ? -13.127 -1.593 9.770 1.00 94.25 97 GLN A O 1
ATOM 737 N N . GLY A 1 98 ? -12.847 -1.503 11.990 1.00 95.38 98 GLY A N 1
ATOM 738 C CA . GLY A 1 98 ? -11.436 -1.852 11.931 1.00 95.38 98 GLY A CA 1
ATOM 739 C C . GLY A 1 98 ? -10.714 -1.544 13.226 1.00 95.38 98 GLY A C 1
ATOM 740 O O . GLY A 1 98 ? -11.257 -0.920 14.125 1.00 95.38 98 GLY A O 1
ATOM 741 N N . PHE A 1 99 ? -9.480 -2.003 13.337 1.00 97.00 99 PHE A N 1
ATOM 742 C CA . PHE A 1 99 ? -8.688 -1.779 14.538 1.00 97.00 99 PHE A CA 1
ATOM 743 C C . PHE A 1 99 ? -7.931 -0.457 14.432 1.00 97.00 99 PHE A C 1
ATOM 745 O O . PHE A 1 99 ? -7.269 -0.211 13.428 1.00 97.00 99 PHE A O 1
ATOM 752 N N . SER A 1 100 ? -8.002 0.375 15.465 1.00 97.12 100 SER A N 1
ATOM 753 C CA . SER A 1 100 ? -7.362 1.685 15.514 1.00 97.12 100 SER A CA 1
ATOM 754 C C . SER A 1 100 ? -6.535 1.870 16.770 1.00 97.12 100 SER A C 1
ATOM 756 O O . SER A 1 100 ? -6.959 1.492 17.859 1.00 97.12 100 SER A O 1
ATOM 758 N N . ILE A 1 101 ? -5.403 2.542 16.600 1.00 97.81 101 ILE A N 1
ATOM 759 C CA . ILE A 1 101 ? -4.645 3.208 17.652 1.00 97.81 101 ILE A CA 1
ATOM 760 C C . ILE A 1 101 ? -4.851 4.709 17.440 1.00 97.81 101 ILE A C 1
ATOM 762 O O . ILE A 1 101 ? -4.470 5.240 16.393 1.00 97.81 101 ILE A O 1
ATOM 766 N N . GLY A 1 102 ? -5.490 5.376 18.394 1.00 95.19 102 GLY A N 1
ATOM 767 C CA . GLY A 1 102 ? -5.794 6.805 18.354 1.00 95.19 102 GLY A CA 1
ATOM 768 C C . GLY A 1 102 ? -5.368 7.534 19.623 1.00 95.19 102 GLY A C 1
ATOM 769 O O . GLY A 1 102 ? -4.773 6.932 20.515 1.00 95.19 102 GLY A O 1
ATOM 770 N N . ASP A 1 103 ? -5.673 8.823 19.680 1.00 93.06 103 ASP A N 1
ATOM 771 C CA . ASP A 1 103 ? -5.518 9.662 20.873 1.00 93.06 103 ASP A CA 1
ATOM 772 C C . ASP A 1 103 ? -6.849 9.850 21.619 1.00 93.06 103 ASP A C 1
ATOM 774 O O . ASP A 1 103 ? -7.903 9.416 21.149 1.00 93.06 103 ASP A O 1
ATOM 778 N N . GLY A 1 104 ? -6.797 10.493 22.790 1.00 88.75 104 GLY A N 1
ATOM 779 C CA . GLY A 1 104 ? -7.981 10.796 23.602 1.00 88.75 104 GLY A CA 1
ATOM 780 C C . GLY A 1 104 ? -8.954 11.807 22.992 1.00 88.75 104 GLY A C 1
ATOM 781 O O . GLY A 1 104 ? -10.058 11.955 23.499 1.00 88.75 104 GLY A O 1
ATOM 782 N N . GLU A 1 105 ? -8.592 12.472 21.891 1.00 89.19 105 GLU A N 1
ATOM 783 C CA . GLU A 1 105 ? -9.507 13.342 21.136 1.00 89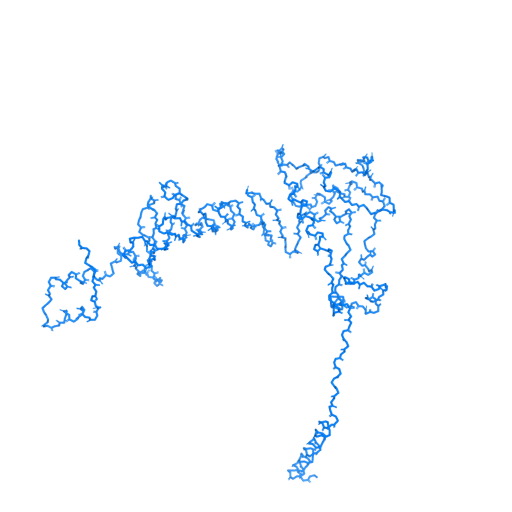.19 105 GLU A CA 1
ATOM 784 C C . GLU A 1 105 ? -10.318 12.553 20.088 1.00 89.19 105 GLU A C 1
ATOM 786 O O . GLU A 1 105 ? -11.135 13.118 19.363 1.00 89.19 105 GLU A O 1
ATOM 791 N N . GLY A 1 106 ? -10.095 11.238 19.982 1.00 88.31 106 GLY A N 1
ATOM 792 C CA . GLY A 1 106 ? -10.780 10.361 19.036 1.00 88.31 106 GLY A CA 1
ATOM 793 C C . GLY A 1 106 ? -10.150 10.334 17.641 1.00 88.31 106 GLY A C 1
ATOM 794 O O . GLY A 1 106 ? -10.700 9.694 16.739 1.00 88.31 106 GLY A O 1
ATOM 795 N N . ASN A 1 107 ? -8.992 10.972 17.436 1.00 91.50 107 ASN A N 1
ATOM 796 C CA . ASN A 1 107 ? -8.302 10.930 16.151 1.00 91.50 107 ASN A CA 1
ATOM 797 C C . ASN A 1 107 ? -7.522 9.620 16.004 1.00 91.50 107 ASN A C 1
ATOM 799 O O . ASN A 1 107 ? -6.686 9.262 16.836 1.00 91.50 107 ASN A O 1
ATOM 803 N N . SER A 1 108 ? -7.723 8.918 14.888 1.00 94.56 108 SER A N 1
ATOM 804 C CA . SER A 1 108 ? -6.932 7.726 14.572 1.00 94.56 108 SER A CA 1
ATOM 805 C C . SER A 1 108 ? -5.530 8.092 14.075 1.00 94.56 108 SER A C 1
ATOM 807 O O . SER A 1 108 ? -5.362 8.911 13.167 1.00 94.56 108 SER A O 1
ATOM 809 N N . ARG A 1 109 ? -4.505 7.445 14.639 1.00 96.94 109 ARG A N 1
ATOM 810 C CA . ARG A 1 109 ? -3.095 7.574 14.232 1.00 96.94 109 ARG A CA 1
ATOM 811 C C . ARG A 1 109 ? -2.652 6.410 13.354 1.00 96.94 109 ARG A C 1
ATOM 813 O O . ARG A 1 109 ? -1.924 6.629 12.387 1.00 96.94 109 ARG A O 1
ATOM 820 N N . LEU A 1 110 ? -3.136 5.208 13.648 1.00 98.12 110 LEU A N 1
ATOM 821 C CA . LEU A 1 110 ? -2.971 4.016 12.824 1.00 98.12 110 LEU A CA 1
ATOM 822 C C . LEU A 1 110 ? -4.279 3.228 12.804 1.00 98.12 110 LEU A C 1
ATOM 824 O O . LEU A 1 110 ? -4.851 2.965 13.857 1.00 98.12 110 LEU A O 1
ATOM 828 N N . PHE A 1 111 ? -4.715 2.821 11.621 1.00 98.19 111 PHE A N 1
ATOM 829 C CA . PHE A 1 111 ? -5.949 2.086 11.394 1.00 98.19 111 PHE A CA 1
ATOM 830 C C . PHE A 1 111 ? -5.703 0.874 10.500 1.00 98.19 111 PHE A C 1
ATOM 832 O O . PHE A 1 111 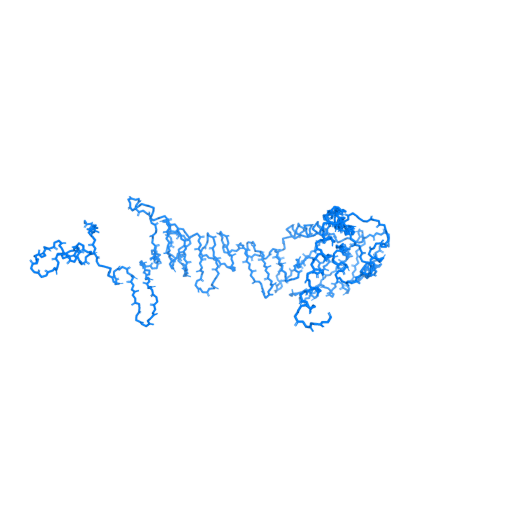? -4.921 0.953 9.558 1.00 98.19 111 PHE A O 1
ATOM 839 N N . ILE A 1 112 ? -6.398 -0.226 10.768 1.00 98.50 112 ILE A N 1
ATOM 840 C CA . ILE A 1 112 ? -6.448 -1.412 9.915 1.00 98.50 112 ILE A CA 1
ATOM 841 C C . ILE A 1 112 ? -7.913 -1.689 9.602 1.00 98.50 112 ILE A C 1
ATOM 843 O O . ILE A 1 112 ? -8.688 -2.045 10.496 1.00 98.50 112 ILE A O 1
ATOM 847 N N . ASP A 1 113 ? -8.286 -1.535 8.336 1.00 98.06 113 ASP A N 1
ATOM 848 C CA . ASP A 1 113 ? -9.647 -1.761 7.866 1.00 98.06 113 ASP A CA 1
ATOM 849 C C . ASP A 1 113 ? -10.018 -3.245 7.963 1.00 98.06 113 ASP A C 1
ATOM 851 O O . ASP A 1 113 ? -9.294 -4.126 7.497 1.00 98.06 113 ASP A O 1
ATOM 855 N N . LYS A 1 114 ? -11.174 -3.544 8.561 1.00 97.06 114 LYS A N 1
ATOM 856 C CA . LYS A 1 114 ? -11.600 -4.930 8.797 1.00 97.06 114 LYS A CA 1
ATOM 857 C C . LYS A 1 114 ? -11.921 -5.688 7.507 1.00 97.06 114 LYS A C 1
ATOM 859 O O . LYS A 1 114 ? -11.769 -6.908 7.473 1.00 97.06 114 LYS A O 1
ATOM 864 N N . ALA A 1 115 ? -12.457 -5.006 6.497 1.00 96.75 115 ALA A N 1
ATOM 865 C CA . ALA A 1 115 ? -12.965 -5.650 5.291 1.00 96.75 115 ALA A CA 1
ATOM 866 C C . ALA A 1 115 ? -11.848 -5.920 4.278 1.00 96.75 115 ALA A C 1
ATOM 868 O O . ALA A 1 115 ? -11.845 -6.964 3.630 1.00 96.75 115 ALA A O 1
ATOM 869 N N . THR A 1 116 ? -10.920 -4.977 4.153 1.00 96.62 116 THR A N 1
ATOM 870 C CA . THR A 1 116 ? -9.856 -4.986 3.143 1.00 96.62 116 THR A CA 1
ATOM 871 C C . THR A 1 116 ? -8.501 -5.396 3.709 1.00 96.62 116 THR A C 1
ATOM 873 O O . THR A 1 116 ? -7.689 -5.950 2.979 1.00 96.62 116 THR A O 1
ATOM 876 N N . GLY A 1 117 ? -8.256 -5.169 5.004 1.00 97.69 117 GLY A N 1
ATOM 877 C CA . GLY A 1 117 ? -6.926 -5.299 5.602 1.00 97.69 117 GLY A CA 1
ATOM 878 C C . GLY A 1 117 ? -6.005 -4.111 5.309 1.00 97.69 117 GLY A C 1
ATOM 879 O O . GLY A 1 117 ? -4.868 -4.108 5.779 1.00 97.69 117 GLY A O 1
ATOM 880 N N . ASN A 1 118 ? -6.489 -3.103 4.576 1.00 98.06 118 ASN A N 1
ATOM 881 C CA . ASN A 1 118 ? -5.714 -1.917 4.243 1.00 98.06 118 ASN A CA 1
ATOM 882 C C . ASN A 1 118 ? -5.368 -1.125 5.503 1.00 98.06 118 ASN A C 1
ATOM 884 O O . ASN A 1 118 ? -6.180 -0.987 6.425 1.00 98.06 118 ASN A O 1
ATOM 888 N N . VAL A 1 119 ? -4.166 -0.562 5.515 1.00 98.62 119 VAL A N 1
ATOM 889 C CA . VAL A 1 119 ? -3.625 0.185 6.645 1.00 98.62 119 VAL A CA 1
ATOM 890 C C . VAL A 1 119 ? -3.687 1.678 6.349 1.00 98.62 119 VAL A C 1
ATOM 892 O O . VAL A 1 119 ? -3.268 2.135 5.290 1.00 98.62 119 VAL A O 1
ATOM 895 N N . GLY A 1 120 ? -4.198 2.457 7.296 1.00 98.12 120 GLY A N 1
ATOM 896 C CA . GLY A 1 120 ? -4.191 3.914 7.259 1.00 98.12 120 GLY A CA 1
ATOM 897 C C . GLY A 1 120 ? -3.282 4.492 8.340 1.00 98.12 120 GLY A C 1
ATOM 898 O O . GLY A 1 120 ? -3.386 4.113 9.502 1.00 98.12 120 GLY A O 1
ATOM 899 N N . ILE A 1 121 ? -2.413 5.436 7.985 1.00 98.19 121 ILE A N 1
ATOM 900 C CA . ILE A 1 121 ? -1.649 6.261 8.931 1.00 98.19 121 ILE A CA 1
ATOM 901 C C . ILE A 1 121 ? -2.262 7.659 8.920 1.00 98.19 121 ILE A C 1
ATOM 903 O O . ILE A 1 121 ? -2.233 8.338 7.896 1.00 98.19 121 ILE A O 1
ATOM 907 N N . GLY A 1 122 ? -2.847 8.086 10.039 1.00 95.62 122 GLY A N 1
ATOM 908 C CA . GLY A 1 122 ? -3.583 9.355 10.132 1.00 95.62 122 GLY A CA 1
ATOM 909 C C . GLY A 1 122 ? -4.868 9.403 9.292 1.00 95.62 122 GLY A C 1
ATOM 910 O O . GLY A 1 122 ? -5.348 10.483 8.964 1.00 95.62 122 GLY A O 1
ATOM 911 N N . THR A 1 123 ? -5.406 8.249 8.889 1.00 95.19 123 THR A N 1
ATOM 912 C CA . THR A 1 123 ? -6.683 8.142 8.175 1.00 95.19 123 THR A CA 1
ATOM 913 C C . THR A 1 123 ? -7.365 6.819 8.501 1.00 95.19 123 THR A C 1
ATOM 915 O O . THR A 1 123 ? -6.699 5.798 8.637 1.00 95.19 123 THR A O 1
ATOM 918 N N . VAL A 1 124 ? -8.697 6.823 8.562 1.00 96.00 124 VAL A N 1
ATOM 919 C CA . VAL A 1 124 ? -9.518 5.608 8.740 1.00 96.00 124 VAL A CA 1
ATOM 920 C C . VAL A 1 124 ? -10.215 5.170 7.450 1.00 96.00 124 VAL A C 1
ATOM 922 O O . VAL A 1 124 ? -11.086 4.309 7.458 1.00 96.00 124 VAL A O 1
ATOM 925 N N . THR A 1 125 ? -9.867 5.787 6.317 1.00 95.31 125 THR A N 1
ATOM 926 C CA . THR A 1 125 ? -10.466 5.475 5.006 1.00 95.31 125 THR A CA 1
ATOM 927 C C . THR A 1 125 ? -9.418 5.116 3.950 1.00 95.31 125 THR A C 1
ATOM 929 O O . THR A 1 125 ? -9.411 5.714 2.872 1.00 95.31 125 THR A O 1
ATOM 932 N N . PRO A 1 126 ? -8.503 4.167 4.227 1.00 97.12 126 PRO A N 1
ATOM 933 C CA . PRO A 1 126 ? -7.516 3.748 3.241 1.00 97.12 126 PRO A CA 1
ATOM 934 C C . PRO A 1 126 ? -8.216 3.163 2.002 1.00 97.12 126 PRO A C 1
ATOM 936 O O . PRO A 1 126 ? -9.068 2.285 2.115 1.00 97.12 126 PRO A O 1
ATOM 939 N N . SER A 1 127 ? -7.877 3.662 0.809 1.00 94.50 127 SER A N 1
ATOM 940 C CA . SER A 1 127 ? -8.372 3.120 -0.473 1.00 94.50 127 SER A CA 1
ATOM 941 C C . SER A 1 127 ? -7.300 2.373 -1.272 1.00 94.50 127 SER A C 1
ATOM 943 O O . SER A 1 127 ? -7.575 1.923 -2.379 1.00 94.50 127 SER A O 1
ATOM 945 N N . ILE A 1 128 ? -6.111 2.240 -0.685 1.00 95.19 128 ILE A N 1
ATOM 946 C CA . ILE A 1 128 ? -4.939 1.492 -1.155 1.00 95.19 128 ILE A CA 1
ATOM 947 C C . ILE A 1 128 ? -4.352 0.725 0.036 1.00 95.19 128 ILE A C 1
ATOM 949 O O . ILE A 1 128 ? -4.699 1.044 1.179 1.00 95.19 128 ILE A O 1
ATOM 953 N N . ASP A 1 129 ? -3.471 -0.241 -0.222 1.00 97.50 129 ASP A N 1
ATOM 954 C CA . ASP A 1 129 ? -2.921 -1.142 0.803 1.00 97.50 129 ASP A CA 1
ATOM 955 C C . ASP A 1 129 ? -2.322 -0.410 2.015 1.00 97.50 129 ASP A C 1
ATOM 957 O O . ASP A 1 129 ? -2.623 -0.758 3.158 1.00 97.50 129 ASP A O 1
ATOM 961 N N . LEU A 1 130 ? -1.504 0.622 1.782 1.00 98.31 130 LEU A N 1
ATOM 962 C CA . LEU A 1 130 ? -0.991 1.511 2.825 1.00 98.31 130 LEU A CA 1
ATOM 963 C C . LEU A 1 130 ? -1.261 2.966 2.449 1.00 98.31 130 LEU A C 1
ATOM 965 O O . LEU A 1 130 ? -0.574 3.534 1.602 1.00 98.31 130 LEU A O 1
ATOM 969 N N . ALA A 1 131 ? -2.228 3.584 3.118 1.00 97.94 131 ALA A N 1
ATOM 970 C CA . ALA A 1 131 ? -2.618 4.969 2.904 1.00 97.94 131 ALA A CA 1
ATOM 971 C C . ALA A 1 131 ? -2.084 5.894 4.013 1.00 97.94 131 ALA A C 1
ATOM 973 O O . ALA A 1 131 ? -2.080 5.539 5.191 1.00 97.94 131 ALA A O 1
ATOM 974 N N . ILE A 1 132 ? -1.657 7.104 3.653 1.00 97.19 132 ILE A N 1
ATOM 975 C CA . ILE A 1 132 ? -1.026 8.079 4.550 1.00 97.19 132 ILE A CA 1
ATOM 976 C C . ILE A 1 132 ? -1.768 9.416 4.449 1.00 97.19 132 ILE A C 1
ATOM 978 O O . ILE A 1 132 ? -1.862 10.022 3.380 1.00 97.19 132 ILE A O 1
ATOM 982 N N . GLY A 1 133 ? -2.307 9.885 5.576 1.00 92.38 133 GLY A N 1
ATOM 983 C CA . GLY A 1 133 ? -3.045 11.143 5.744 1.00 92.38 133 GLY A CA 1
ATOM 984 C C . GLY A 1 133 ? -4.437 11.167 5.100 1.00 92.38 133 GLY A C 1
ATOM 985 O O . GLY A 1 133 ? -5.362 11.767 5.636 1.00 92.38 133 GLY A O 1
ATOM 986 N N . ASN A 1 134 ? -4.624 10.499 3.964 1.00 89.94 134 ASN A N 1
ATOM 987 C CA . ASN A 1 134 ? -5.919 10.279 3.323 1.00 89.94 134 ASN A CA 1
ATOM 988 C C . ASN A 1 134 ? -5.916 8.948 2.566 1.00 89.94 134 ASN A C 1
ATOM 990 O O . ASN A 1 134 ? -4.876 8.317 2.414 1.00 89.94 134 ASN A O 1
ATOM 994 N N . GLY A 1 135 ? -7.073 8.538 2.044 1.00 87.31 135 GLY A N 1
ATOM 995 C CA . GLY A 1 135 ? -7.217 7.227 1.420 1.00 87.31 135 GLY A CA 1
ATOM 996 C C . GLY A 1 135 ? -6.411 6.976 0.143 1.00 87.31 135 GLY A C 1
ATOM 997 O O . GLY A 1 135 ? -6.285 5.819 -0.246 1.00 87.31 135 GLY A O 1
ATOM 998 N N . GLY A 1 136 ? -5.911 8.008 -0.541 1.00 82.31 136 GLY A N 1
ATOM 999 C CA . GLY A 1 136 ? -5.368 7.902 -1.901 1.00 82.31 136 GLY A CA 1
ATOM 1000 C C . GLY A 1 136 ? -3.899 8.285 -2.062 1.00 82.31 136 GLY A C 1
ATOM 1001 O O . GLY A 1 136 ? -3.470 8.496 -3.197 1.00 82.31 136 GLY A O 1
ATOM 1002 N N . ILE A 1 137 ? -3.158 8.454 -0.967 1.00 90.62 137 ILE A N 1
ATOM 1003 C CA . ILE A 1 137 ? -1.718 8.740 -0.981 1.00 90.62 137 ILE A CA 1
ATOM 1004 C C . ILE A 1 137 ? -1.006 7.629 -0.221 1.00 90.62 137 ILE A C 1
ATOM 1006 O O . ILE A 1 137 ? -1.391 7.355 0.910 1.00 90.62 137 ILE A O 1
ATOM 1010 N N . GLY A 1 138 ? 0.020 7.013 -0.807 1.00 95.62 138 GLY A N 1
ATOM 1011 C CA . GLY A 1 138 ? 0.801 5.968 -0.143 1.00 95.62 138 GLY A CA 1
ATOM 1012 C C . GLY A 1 138 ? 1.281 4.880 -1.097 1.00 95.62 138 GLY A C 1
ATOM 1013 O O . GLY A 1 138 ? 1.685 5.191 -2.216 1.00 95.62 138 GLY A O 1
ATOM 1014 N N . LEU A 1 139 ? 1.260 3.627 -0.645 1.00 97.12 139 LEU A N 1
ATOM 1015 C CA . LEU A 1 139 ? 1.757 2.468 -1.387 1.00 97.12 139 LEU A CA 1
ATOM 1016 C C . LEU A 1 139 ? 0.622 1.495 -1.697 1.00 97.12 139 LEU A C 1
ATOM 1018 O O . LEU A 1 139 ? -0.249 1.264 -0.856 1.00 97.12 139 LEU A O 1
ATOM 1022 N N . ASN A 1 140 ? 0.659 0.913 -2.890 1.00 95.44 140 ASN A N 1
ATOM 1023 C CA . ASN A 1 140 ? -0.297 -0.094 -3.320 1.00 95.44 140 ASN A CA 1
ATOM 1024 C C . ASN A 1 140 ? 0.418 -1.235 -4.034 1.00 95.44 140 ASN A C 1
ATOM 1026 O O . ASN A 1 140 ? 1.317 -0.994 -4.841 1.00 95.44 140 ASN A O 1
ATOM 1030 N N . ARG A 1 141 ? 0.002 -2.469 -3.771 1.00 94.56 141 ARG A N 1
ATOM 1031 C CA . ARG A 1 141 ? 0.432 -3.618 -4.551 1.00 94.56 141 ARG A CA 1
ATOM 1032 C C . ARG A 1 141 ? -0.486 -3.779 -5.759 1.00 94.56 141 ARG A C 1
ATOM 1034 O O . ARG A 1 141 ? -1.682 -4.022 -5.621 1.00 94.56 141 ARG A O 1
ATOM 1041 N N . GLU A 1 142 ? 0.089 -3.670 -6.948 1.00 88.94 142 GLU A N 1
ATOM 1042 C CA . GLU A 1 142 ? -0.652 -3.760 -8.216 1.00 88.94 142 GLU A CA 1
ATOM 1043 C C . GLU A 1 142 ? -0.753 -5.197 -8.739 1.00 88.94 142 GLU A C 1
ATOM 1045 O O . GLU A 1 142 ? -1.671 -5.535 -9.488 1.00 88.94 142 GLU A O 1
ATOM 1050 N N . GLY A 1 143 ? 0.169 -6.056 -8.305 1.00 85.75 143 GLY A N 1
ATOM 1051 C CA . GLY A 1 143 ? 0.296 -7.437 -8.745 1.00 85.75 143 GLY A CA 1
ATOM 1052 C C . GLY A 1 143 ? 1.260 -8.228 -7.866 1.00 85.75 143 GLY A C 1
ATOM 1053 O O . GLY A 1 143 ? 1.680 -7.782 -6.795 1.00 85.75 143 GLY A O 1
ATOM 1054 N N . ASP A 1 144 ? 1.594 -9.439 -8.288 1.00 83.81 144 ASP A N 1
ATOM 1055 C CA . ASP A 1 144 ? 2.679 -10.181 -7.648 1.00 83.81 144 ASP A CA 1
ATOM 1056 C C . ASP A 1 144 ? 4.006 -9.517 -8.033 1.00 83.81 144 ASP A C 1
ATOM 1058 O O . ASP A 1 144 ? 4.237 -9.232 -9.204 1.00 83.81 144 ASP A O 1
ATOM 1062 N N . ASP A 1 145 ? 4.825 -9.204 -7.030 1.00 86.88 145 ASP A N 1
ATOM 1063 C CA . ASP A 1 145 ? 6.101 -8.490 -7.168 1.00 86.88 145 ASP A CA 1
ATOM 1064 C C . ASP A 1 145 ? 6.035 -7.114 -7.873 1.00 86.88 145 ASP A C 1
ATOM 1066 O O . ASP A 1 145 ? 7.049 -6.609 -8.351 1.00 86.88 145 ASP A O 1
ATOM 1070 N N . GLU A 1 146 ? 4.861 -6.472 -7.895 1.00 86.69 146 GLU A N 1
ATOM 1071 C CA . GLU A 1 146 ? 4.677 -5.104 -8.396 1.00 86.69 146 GLU A CA 1
ATOM 1072 C C . GLU A 1 146 ? 4.224 -4.169 -7.269 1.00 86.69 146 GLU A C 1
ATOM 1074 O O . GLU A 1 146 ? 3.128 -4.318 -6.713 1.00 86.69 146 GLU A O 1
ATOM 1079 N N . LEU A 1 147 ? 5.057 -3.175 -6.953 1.00 92.88 147 LEU A N 1
ATOM 1080 C CA . LEU A 1 147 ? 4.770 -2.149 -5.952 1.00 92.88 147 LEU A CA 1
ATOM 1081 C C . LEU A 1 147 ? 4.639 -0.783 -6.619 1.00 92.88 147 LEU A C 1
ATOM 1083 O O . LEU A 1 147 ? 5.501 -0.376 -7.395 1.00 92.88 147 LEU A O 1
ATOM 1087 N N . ALA A 1 148 ? 3.593 -0.048 -6.258 1.00 89.00 148 ALA A N 1
ATOM 1088 C CA . ALA A 1 148 ? 3.325 1.271 -6.796 1.00 89.00 148 ALA A CA 1
ATOM 1089 C C . ALA A 1 148 ? 3.198 2.347 -5.712 1.00 89.00 148 ALA A C 1
ATOM 1091 O O . ALA A 1 148 ? 2.674 2.115 -4.620 1.00 89.00 148 ALA A O 1
ATOM 1092 N N . ILE A 1 149 ? 3.649 3.556 -6.048 1.00 91.06 149 ILE A N 1
ATOM 1093 C CA . ILE A 1 149 ? 3.457 4.774 -5.258 1.00 91.06 149 ILE A CA 1
ATOM 1094 C C . ILE A 1 149 ? 2.261 5.531 -5.825 1.00 91.06 149 ILE A C 1
ATOM 1096 O O . ILE A 1 149 ? 2.201 5.831 -7.018 1.00 91.06 149 ILE A O 1
ATOM 1100 N N . TYR A 1 150 ? 1.332 5.892 -4.948 1.00 87.81 150 TYR A N 1
ATOM 1101 C CA . TYR A 1 150 ? 0.089 6.568 -5.286 1.00 87.81 150 TYR A CA 1
ATOM 1102 C C . TYR A 1 150 ? 0.040 7.981 -4.715 1.00 87.81 150 TYR A C 1
ATOM 1104 O O . TYR A 1 150 ? 0.351 8.205 -3.544 1.00 87.81 150 TYR A O 1
ATOM 1112 N N . THR A 1 151 ? -0.447 8.935 -5.514 1.00 82.56 151 THR A N 1
ATOM 1113 C CA . THR A 1 151 ? -0.901 10.235 -5.004 1.00 82.56 151 THR A CA 1
ATOM 1114 C C . THR A 1 151 ? -2.219 10.645 -5.650 1.00 82.56 151 THR A C 1
ATOM 1116 O O . THR A 1 151 ? -2.409 10.550 -6.864 1.00 82.56 151 THR A O 1
ATOM 1119 N N . GLY A 1 152 ? -3.172 11.097 -4.832 1.00 76.81 152 GLY A N 1
ATOM 1120 C CA . GLY A 1 152 ? -4.498 11.489 -5.314 1.00 76.81 152 GLY A CA 1
ATOM 1121 C C . GLY A 1 152 ? -5.260 10.350 -5.999 1.00 76.81 152 GLY A C 1
ATOM 1122 O O . GLY A 1 152 ? -6.011 10.618 -6.932 1.00 76.81 152 GLY A O 1
ATOM 1123 N N . LYS A 1 153 ? -5.064 9.100 -5.546 1.00 76.25 153 LYS A N 1
ATOM 1124 C CA . LYS A 1 153 ? -5.634 7.865 -6.124 1.00 76.25 153 LYS A CA 1
ATOM 1125 C C . LYS A 1 153 ? -5.137 7.517 -7.531 1.00 76.25 153 LYS A C 1
ATOM 1127 O O . LYS A 1 153 ? -5.751 6.691 -8.197 1.00 76.25 153 LYS A O 1
ATOM 1132 N N . ASN A 1 154 ? -4.042 8.128 -7.973 1.00 73.00 154 ASN A N 1
ATOM 1133 C CA . ASN A 1 154 ? -3.390 7.783 -9.229 1.00 73.00 154 ASN A CA 1
ATOM 1134 C C . ASN A 1 154 ? -2.015 7.193 -8.938 1.00 73.00 154 ASN A C 1
ATOM 1136 O O . ASN A 1 154 ? -1.279 7.734 -8.107 1.00 73.00 154 ASN A O 1
ATOM 1140 N N . GLU A 1 155 ? -1.683 6.123 -9.650 1.00 82.81 155 GLU A N 1
ATOM 1141 C CA . GLU A 1 155 ? -0.332 5.578 -9.696 1.00 82.81 155 GLU A CA 1
ATOM 1142 C C . GLU A 1 155 ? 0.628 6.616 -10.281 1.00 82.81 155 GLU A C 1
ATOM 1144 O O . GLU A 1 155 ? 0.315 7.282 -11.273 1.00 82.81 155 GLU A O 1
ATOM 1149 N N . ARG A 1 156 ? 1.783 6.778 -9.635 1.00 79.88 156 ARG A N 1
ATOM 1150 C CA . ARG A 1 156 ? 2.857 7.688 -10.052 1.00 79.88 156 ARG A CA 1
ATOM 1151 C C . ARG A 1 156 ? 4.076 6.926 -10.529 1.00 79.88 156 ARG A C 1
ATOM 1153 O O . ARG A 1 156 ? 4.602 7.220 -11.591 1.00 79.88 156 ARG A O 1
ATOM 1160 N N . ILE A 1 157 ? 4.471 5.938 -9.740 1.00 82.81 157 ILE A N 1
ATOM 1161 C CA . ILE A 1 157 ? 5.647 5.105 -9.954 1.00 82.81 157 ILE A CA 1
ATOM 1162 C C . ILE A 1 157 ? 5.204 3.670 -9.723 1.00 82.81 157 ILE A C 1
ATOM 1164 O O . ILE A 1 157 ? 4.493 3.414 -8.752 1.00 82.81 157 ILE A O 1
ATOM 1168 N N . ARG A 1 158 ? 5.652 2.754 -10.577 1.00 81.56 158 ARG A N 1
ATOM 1169 C CA . ARG A 1 158 ? 5.547 1.310 -10.377 1.00 81.56 158 ARG A CA 1
ATOM 1170 C C . ARG A 1 158 ? 6.933 0.713 -10.525 1.00 81.56 158 ARG A C 1
ATOM 1172 O O . ARG A 1 158 ? 7.636 1.074 -11.460 1.00 81.56 158 ARG A O 1
ATOM 1179 N N . ILE A 1 159 ? 7.293 -0.166 -9.602 1.00 83.50 159 ILE A N 1
ATOM 1180 C CA . ILE A 1 159 ? 8.549 -0.906 -9.600 1.00 83.50 159 ILE A CA 1
ATOM 1181 C C . ILE A 1 159 ? 8.188 -2.388 -9.646 1.00 83.50 159 ILE A C 1
ATOM 1183 O O . ILE A 1 159 ? 7.379 -2.848 -8.834 1.00 83.50 159 ILE A O 1
ATOM 1187 N N . ASP A 1 160 ? 8.760 -3.113 -10.602 1.00 82.25 160 ASP A N 1
ATOM 1188 C CA . ASP A 1 160 ? 8.635 -4.569 -10.687 1.00 82.25 160 ASP A CA 1
ATOM 1189 C C . ASP A 1 160 ? 9.810 -5.291 -10.000 1.00 82.25 160 ASP A C 1
ATOM 1191 O O . ASP A 1 160 ? 10.769 -4.675 -9.531 1.00 82.25 160 ASP A O 1
ATOM 1195 N N . ALA A 1 161 ? 9.756 -6.624 -9.966 1.00 77.62 161 ALA A N 1
ATOM 1196 C CA . ALA A 1 161 ? 10.799 -7.475 -9.386 1.00 77.62 161 ALA A CA 1
ATOM 1197 C C . ALA A 1 161 ? 12.207 -7.256 -9.973 1.00 77.62 161 ALA A C 1
ATOM 1199 O O . ALA A 1 161 ? 13.198 -7.620 -9.341 1.00 77.62 161 ALA A O 1
ATOM 1200 N N . SER A 1 162 ? 12.297 -6.714 -11.190 1.00 71.12 162 SER A N 1
ATOM 1201 C CA . SER A 1 162 ? 13.559 -6.445 -11.887 1.00 71.12 162 SER A CA 1
ATOM 1202 C C . SER A 1 162 ? 14.046 -5.009 -11.672 1.00 71.12 162 SER A C 1
ATOM 1204 O O . SER A 1 162 ? 15.138 -4.673 -12.119 1.00 71.12 162 SER A O 1
ATOM 1206 N N . GLY A 1 163 ? 13.266 -4.177 -10.974 1.00 69.00 163 GLY A N 1
ATOM 1207 C CA . GLY A 1 163 ? 13.574 -2.777 -10.708 1.00 69.00 163 GLY A CA 1
ATOM 1208 C C . GLY A 1 163 ? 13.107 -1.804 -11.793 1.00 69.00 163 GLY A C 1
ATOM 1209 O O . GLY A 1 163 ? 13.448 -0.629 -11.701 1.00 69.00 163 GLY A O 1
ATOM 1210 N N . ASN A 1 164 ? 12.331 -2.250 -12.790 1.00 61.50 164 ASN A N 1
ATOM 1211 C CA . ASN A 1 164 ? 11.935 -1.393 -13.913 1.00 61.50 164 ASN A CA 1
ATOM 1212 C C . ASN A 1 164 ? 10.868 -0.371 -13.507 1.00 61.50 164 ASN A C 1
ATOM 1214 O O . ASN A 1 164 ? 9.947 -0.700 -12.752 1.00 61.50 164 ASN A O 1
ATOM 1218 N N . VAL A 1 165 ? 10.925 0.830 -14.099 1.00 69.25 165 VAL A N 1
ATOM 1219 C CA . VAL A 1 165 ? 9.986 1.932 -13.821 1.00 69.25 165 VAL A CA 1
ATOM 1220 C C . VAL A 1 165 ? 9.412 2.532 -15.116 1.00 69.25 165 VAL A C 1
ATOM 1222 O O . VAL A 1 165 ? 9.782 3.620 -15.538 1.00 69.25 165 VAL A O 1
ATOM 1225 N N . GLY A 1 166 ? 8.476 1.826 -15.768 1.00 57.84 166 GLY A N 1
ATOM 1226 C CA . GLY A 1 166 ? 7.471 2.339 -16.732 1.00 57.84 166 GLY A CA 1
ATOM 1227 C C . GLY A 1 166 ? 7.914 3.024 -18.049 1.00 57.84 166 GLY A C 1
ATOM 1228 O O . GLY A 1 166 ? 7.451 2.628 -19.118 1.00 57.84 166 GLY A O 1
ATOM 1229 N N . TYR A 1 167 ? 8.764 4.056 -18.007 1.00 54.94 167 TYR A N 1
ATOM 1230 C CA . TYR A 1 167 ? 9.172 4.886 -19.159 1.00 54.94 167 TYR A CA 1
ATOM 1231 C C . TYR A 1 167 ? 10.371 4.342 -19.935 1.00 54.94 167 TYR A C 1
ATOM 1233 O O . TYR A 1 167 ? 10.600 4.744 -21.076 1.00 54.94 167 TYR A O 1
ATOM 1241 N N . GLU A 1 168 ? 11.094 3.394 -19.348 1.00 54.81 168 GLU A N 1
ATOM 1242 C CA . GLU A 1 168 ? 12.361 2.884 -19.871 1.00 54.81 168 GLU A CA 1
ATOM 1243 C C . GLU A 1 168 ? 12.207 2.179 -21.226 1.00 54.81 168 GLU A C 1
ATOM 1245 O O . GLU A 1 168 ? 13.064 2.318 -22.086 1.00 54.81 168 GLU A O 1
ATOM 1250 N N . LYS A 1 169 ? 11.091 1.495 -21.508 1.00 54.09 169 LYS A N 1
ATOM 1251 C CA . LYS A 1 169 ? 10.968 0.702 -22.751 1.00 54.09 169 LYS A CA 1
ATOM 1252 C C . LYS A 1 169 ? 10.996 1.533 -24.040 1.00 54.09 169 LYS A C 1
ATOM 1254 O O . LYS A 1 169 ? 11.587 1.106 -25.027 1.00 54.09 169 LYS A O 1
ATOM 1259 N N . LEU A 1 170 ? 10.365 2.711 -24.052 1.00 52.97 170 LEU A N 1
ATOM 1260 C CA . LEU A 1 170 ? 10.337 3.583 -25.236 1.00 52.97 170 LEU A CA 1
ATOM 1261 C C . LEU A 1 170 ? 11.658 4.332 -25.423 1.00 52.97 170 LEU A C 1
ATOM 1263 O O . LEU A 1 170 ? 12.105 4.505 -26.557 1.00 52.97 170 LEU A O 1
ATOM 1267 N N . SER A 1 171 ? 12.293 4.758 -24.330 1.00 54.53 171 SER A N 1
ATOM 1268 C CA . SER A 1 171 ? 13.616 5.377 -24.388 1.00 54.53 171 SER A CA 1
ATOM 1269 C C . SER A 1 171 ? 14.698 4.382 -24.788 1.00 54.53 171 SER A C 1
ATOM 1271 O O . SER A 1 171 ? 15.491 4.701 -25.666 1.00 54.53 171 SER A O 1
ATOM 1273 N N . GLU A 1 172 ? 14.690 3.174 -24.217 1.00 58.47 172 GLU A N 1
ATOM 1274 C CA . GLU A 1 172 ? 15.666 2.117 -24.505 1.00 58.47 172 GLU A CA 1
ATOM 1275 C C . GLU A 1 172 ? 15.571 1.671 -25.969 1.00 58.47 172 GLU A C 1
ATOM 1277 O O . GLU A 1 172 ? 16.576 1.395 -26.612 1.00 58.47 172 GLU A O 1
ATOM 1282 N N . HIS A 1 173 ? 14.366 1.654 -26.548 1.00 60.97 173 HIS A N 1
ATOM 1283 C CA . HIS A 1 173 ? 14.198 1.308 -27.959 1.00 60.97 173 HIS A CA 1
ATOM 1284 C C . HIS A 1 173 ? 14.780 2.376 -28.904 1.00 60.97 173 HIS A C 1
ATOM 1286 O O . HIS A 1 173 ? 15.372 2.059 -29.937 1.00 60.97 173 HIS A O 1
ATOM 1292 N N . ILE A 1 174 ? 14.596 3.658 -28.576 1.00 58.06 174 ILE A N 1
ATOM 1293 C CA . ILE A 1 174 ? 15.045 4.778 -29.418 1.00 58.06 174 ILE A CA 1
ATOM 1294 C C . ILE A 1 174 ? 16.548 5.038 -29.229 1.00 58.06 174 ILE A C 1
ATOM 1296 O O . ILE A 1 174 ? 17.244 5.384 -30.188 1.00 58.06 174 ILE A O 1
ATOM 1300 N N . SER A 1 175 ? 17.041 4.848 -28.008 1.00 60.03 175 SER A N 1
ATOM 1301 C CA . SER A 1 175 ? 18.400 5.152 -27.569 1.00 60.03 175 SER A CA 1
ATOM 1302 C C . SER A 1 175 ? 18.817 4.131 -26.501 1.00 60.03 175 SER A C 1
ATOM 1304 O O . SER A 1 175 ? 18.780 4.460 -25.315 1.00 60.03 175 SER A O 1
ATOM 1306 N N . PRO A 1 176 ? 19.197 2.898 -26.886 1.00 59.28 176 PRO A N 1
ATOM 1307 C CA . PRO A 1 176 ? 19.525 1.870 -25.909 1.00 59.28 176 PRO A CA 1
ATOM 1308 C C . PRO A 1 176 ? 20.742 2.316 -25.098 1.00 59.28 176 PRO A C 1
ATOM 1310 O O . PRO A 1 176 ? 21.728 2.825 -25.652 1.00 59.28 176 PRO A O 1
ATOM 1313 N N . SER A 1 177 ? 20.620 2.208 -23.781 1.00 60.62 177 SER A N 1
ATOM 1314 C CA . SER A 1 177 ? 21.611 2.705 -22.843 1.00 60.62 177 SER A CA 1
ATOM 1315 C C . SER A 1 177 ? 22.850 1.810 -22.868 1.00 60.62 177 SER A C 1
ATOM 1317 O O . SER A 1 177 ? 22.788 0.607 -23.113 1.00 60.62 177 SER A O 1
ATOM 1319 N N . VAL A 1 178 ? 24.022 2.415 -22.677 1.00 65.94 178 VAL A N 1
ATOM 1320 C CA . VAL A 1 178 ? 25.270 1.662 -22.543 1.00 65.94 178 VAL A CA 1
ATOM 1321 C C . VAL A 1 178 ? 25.466 1.388 -21.056 1.00 65.94 178 VAL A C 1
ATOM 1323 O O . VAL A 1 178 ? 25.737 2.318 -20.297 1.00 65.94 178 VAL A O 1
ATOM 1326 N N . SER A 1 179 ? 25.321 0.132 -20.638 1.00 63.62 179 SER A N 1
ATOM 1327 C CA . SER A 1 179 ? 25.509 -0.267 -19.242 1.00 63.62 179 SER A CA 1
ATOM 1328 C C . SER A 1 179 ? 26.993 -0.407 -18.895 1.00 63.62 179 SER A C 1
ATOM 1330 O O . SER A 1 179 ? 27.743 -1.110 -19.572 1.00 63.62 179 SER A O 1
ATOM 1332 N N . PHE A 1 180 ? 27.419 0.249 -17.813 1.00 70.06 180 PHE A N 1
ATOM 1333 C CA . PHE A 1 180 ? 28.741 0.046 -17.222 1.00 70.06 180 PHE A CA 1
ATOM 1334 C C . PHE A 1 180 ? 28.668 -1.069 -16.179 1.00 70.06 180 PHE A C 1
ATOM 1336 O O . PHE A 1 180 ? 27.806 -1.061 -15.304 1.00 70.06 180 PHE A O 1
ATOM 1343 N N . ARG A 1 181 ? 29.582 -2.032 -16.274 1.00 70.19 181 ARG A N 1
ATOM 1344 C CA . ARG A 1 181 ? 29.685 -3.190 -15.380 1.00 70.19 181 ARG A CA 1
ATOM 1345 C C . ARG A 1 181 ? 30.860 -3.009 -14.426 1.00 70.19 181 ARG A C 1
ATOM 1347 O O . ARG A 1 181 ? 31.875 -2.405 -14.779 1.00 70.19 181 ARG A O 1
ATOM 1354 N N . SER A 1 182 ? 30.764 -3.561 -13.225 1.00 74.81 182 SER A N 1
ATOM 1355 C CA . SER A 1 182 ? 31.904 -3.608 -12.307 1.00 74.81 182 SER A CA 1
ATOM 1356 C C . SER A 1 182 ? 32.886 -4.724 -12.686 1.00 74.81 182 SER A C 1
ATOM 1358 O O . SER A 1 182 ? 32.515 -5.736 -13.289 1.00 74.81 182 SER A O 1
ATOM 1360 N N . LEU A 1 183 ? 34.153 -4.582 -12.273 1.00 74.88 183 LEU A N 1
ATOM 1361 C CA . LEU A 1 183 ? 35.166 -5.629 -12.454 1.00 74.88 183 LEU A CA 1
ATOM 1362 C C . LEU A 1 183 ? 34.737 -6.954 -11.804 1.00 74.88 183 LEU A C 1
ATOM 1364 O O . LEU A 1 183 ? 34.947 -8.024 -12.369 1.00 74.88 183 LEU A O 1
ATOM 1368 N N . GLY A 1 184 ? 34.115 -6.883 -10.624 1.00 73.12 184 GLY A N 1
ATOM 1369 C CA . GLY A 1 184 ? 33.648 -8.057 -9.889 1.00 73.12 184 GLY A CA 1
ATOM 1370 C C . GLY A 1 184 ? 32.556 -8.830 -10.629 1.00 73.12 184 GLY A C 1
ATOM 1371 O O . GLY A 1 184 ? 32.609 -10.057 -10.671 1.00 73.12 184 GLY A O 1
ATOM 1372 N N . GLU A 1 185 ? 31.606 -8.129 -11.251 1.00 69.75 185 GLU A N 1
ATOM 1373 C CA . GLU A 1 185 ? 30.530 -8.749 -12.033 1.00 69.75 185 GLU A CA 1
ATOM 1374 C C . GLU A 1 185 ? 31.060 -9.433 -13.293 1.00 69.75 185 GLU A C 1
ATOM 1376 O O . GLU A 1 185 ? 30.712 -10.582 -13.549 1.00 69.75 185 GLU A O 1
ATOM 1381 N N . LEU A 1 186 ? 31.948 -8.778 -14.048 1.00 77.44 186 LEU A N 1
ATOM 1382 C CA . LEU A 1 186 ? 32.517 -9.374 -15.261 1.00 77.44 186 LEU A CA 1
ATOM 1383 C C . LEU A 1 186 ? 33.383 -10.604 -14.946 1.00 77.44 186 LEU A C 1
ATOM 1385 O O . LEU A 1 186 ? 33.340 -11.598 -15.672 1.00 77.44 186 LEU A O 1
ATOM 1389 N N . LEU A 1 187 ? 34.125 -10.578 -13.834 1.00 79.56 187 LEU A N 1
ATOM 1390 C CA . LEU A 1 187 ? 34.876 -11.741 -13.354 1.00 79.56 187 LEU A CA 1
ATOM 1391 C C . LEU A 1 187 ? 33.952 -12.878 -12.892 1.00 79.56 187 LEU A C 1
ATOM 1393 O O . LEU A 1 187 ? 34.255 -14.045 -13.148 1.00 79.56 187 LEU A O 1
ATOM 1397 N N . ALA A 1 188 ? 32.837 -12.559 -12.227 1.00 78.38 188 ALA A N 1
ATOM 1398 C CA . ALA A 1 188 ? 31.838 -13.542 -11.806 1.00 78.38 188 ALA A CA 1
ATOM 1399 C C . ALA A 1 188 ? 31.131 -14.201 -13.004 1.00 78.38 188 ALA A C 1
ATOM 1401 O O . ALA A 1 188 ? 30.905 -15.411 -12.984 1.00 78.38 188 ALA A O 1
ATOM 1402 N N . ASP A 1 189 ? 30.888 -13.435 -14.070 1.00 79.69 189 ASP A N 1
ATOM 1403 C CA . ASP A 1 189 ? 30.367 -13.918 -15.355 1.00 79.69 189 ASP A CA 1
ATOM 1404 C C . ASP A 1 189 ? 31.410 -14.714 -16.168 1.00 79.69 189 ASP A C 1
ATOM 1406 O O . ASP A 1 189 ? 31.121 -15.215 -17.256 1.00 79.69 189 ASP A O 1
ATOM 1410 N N . GLY A 1 190 ? 32.632 -14.870 -15.643 1.00 82.38 190 GLY A N 1
ATOM 1411 C CA . GLY A 1 190 ? 33.695 -15.665 -16.253 1.00 82.38 190 GLY A CA 1
ATOM 1412 C C . GLY A 1 190 ? 34.358 -14.995 -17.454 1.00 82.38 190 GLY A C 1
ATOM 1413 O O . GLY A 1 190 ? 34.980 -15.687 -18.266 1.00 82.38 190 GLY A O 1
ATOM 1414 N N . ARG A 1 191 ? 34.236 -13.669 -17.589 1.00 80.94 191 ARG A N 1
ATOM 1415 C CA . ARG A 1 191 ? 34.863 -12.930 -18.687 1.00 80.94 191 ARG A CA 1
ATOM 1416 C C . ARG A 1 191 ? 36.387 -12.919 -18.538 1.00 80.94 191 ARG A C 1
ATOM 1418 O O . ARG A 1 191 ? 36.888 -12.705 -17.430 1.00 80.94 191 ARG A O 1
ATOM 1425 N N . PRO A 1 192 ? 37.144 -13.167 -19.623 1.00 84.44 192 PRO A N 1
ATOM 1426 C CA . PRO A 1 192 ? 38.599 -13.118 -19.572 1.00 84.44 192 PRO A CA 1
ATOM 1427 C C . PRO A 1 192 ? 39.092 -11.730 -19.165 1.00 84.44 192 PRO A C 1
ATOM 1429 O O . PRO A 1 192 ? 38.622 -10.725 -19.686 1.00 84.44 192 PRO A O 1
ATOM 1432 N N . VAL A 1 193 ? 40.078 -11.675 -18.267 1.00 82.25 193 VAL A N 1
ATOM 1433 C CA . VAL A 1 193 ? 40.674 -10.409 -17.800 1.00 82.25 193 VAL A CA 1
ATOM 1434 C C . VAL A 1 193 ? 41.200 -9.578 -18.970 1.00 82.25 193 VAL A C 1
ATOM 1436 O O . VAL A 1 193 ? 40.965 -8.376 -19.010 1.00 82.25 193 VAL A O 1
ATOM 1439 N N . ASP A 1 194 ? 41.858 -10.218 -19.936 1.00 82.00 194 ASP A N 1
ATOM 1440 C CA . ASP A 1 194 ? 42.401 -9.531 -21.112 1.00 82.00 194 ASP A CA 1
ATOM 1441 C C . ASP A 1 194 ? 41.300 -8.849 -21.948 1.00 82.00 194 ASP A C 1
ATOM 1443 O O . ASP A 1 194 ? 41.554 -7.785 -22.501 1.00 82.00 194 ASP A O 1
ATOM 1447 N N . ASP A 1 195 ? 40.080 -9.404 -21.974 1.00 82.38 195 ASP A N 1
ATOM 1448 C CA . ASP A 1 195 ? 38.929 -8.816 -22.676 1.00 82.38 195 ASP A CA 1
ATOM 1449 C C . ASP A 1 195 ? 38.287 -7.680 -21.865 1.00 82.38 195 ASP A C 1
ATOM 1451 O O . ASP A 1 195 ? 37.803 -6.706 -22.433 1.00 82.38 195 ASP A O 1
ATOM 1455 N N . ILE A 1 196 ? 38.276 -7.789 -20.530 1.00 81.38 196 ILE A N 1
ATOM 1456 C CA . ILE A 1 196 ? 37.738 -6.748 -19.637 1.00 81.38 196 ILE A CA 1
ATOM 1457 C C . ILE A 1 196 ? 38.587 -5.473 -19.729 1.00 81.38 196 ILE A C 1
ATOM 1459 O O . ILE A 1 196 ? 38.050 -4.369 -19.735 1.00 81.38 196 ILE A O 1
ATOM 1463 N N . PHE A 1 197 ? 39.912 -5.618 -19.801 1.00 82.44 197 PHE A N 1
ATOM 1464 C CA . PHE A 1 197 ? 40.855 -4.499 -19.882 1.00 82.44 197 PHE A CA 1
ATOM 1465 C C . PHE A 1 197 ? 41.226 -4.112 -21.325 1.00 82.44 197 PHE A C 1
ATOM 1467 O O . PHE A 1 197 ? 42.171 -3.341 -21.519 1.00 82.44 197 PHE A O 1
ATOM 1474 N N . ASP A 1 198 ? 40.507 -4.620 -22.331 1.00 78.38 198 ASP A N 1
ATOM 1475 C CA . ASP A 1 198 ? 40.719 -4.219 -23.720 1.00 78.38 198 ASP A CA 1
ATOM 1476 C C . ASP A 1 198 ? 40.105 -2.833 -23.988 1.00 78.38 198 ASP A C 1
ATOM 1478 O O . ASP A 1 198 ? 38.937 -2.570 -23.704 1.00 78.38 198 ASP A O 1
ATOM 1482 N N . GLY A 1 199 ? 40.907 -1.922 -24.546 1.00 76.00 199 GLY A N 1
ATOM 1483 C CA . GLY A 1 199 ? 40.496 -0.553 -24.863 1.00 76.00 199 GLY A CA 1
ATOM 1484 C C . GLY A 1 199 ? 41.018 0.543 -23.914 1.00 76.00 199 GLY A C 1
ATOM 1485 O O . GLY A 1 199 ? 41.970 0.349 -23.153 1.00 76.00 199 GLY A O 1
ATOM 1486 N N . PRO A 1 200 ? 40.484 1.775 -24.028 1.00 75.62 200 PRO A N 1
ATOM 1487 C CA . PRO A 1 200 ? 40.920 2.909 -23.219 1.00 75.62 200 PRO A CA 1
ATOM 1488 C C . PRO A 1 200 ? 40.472 2.759 -21.761 1.00 75.62 200 PRO A C 1
ATOM 1490 O O . PRO A 1 200 ? 39.396 2.246 -21.478 1.00 75.62 200 PRO A O 1
ATOM 1493 N N . ARG A 1 201 ? 41.278 3.275 -20.826 1.00 75.06 201 ARG A N 1
ATOM 1494 C CA . ARG A 1 201 ? 40.932 3.270 -19.400 1.00 75.06 201 ARG A CA 1
ATOM 1495 C C . ARG A 1 201 ? 39.676 4.109 -19.147 1.00 75.06 201 ARG A C 1
ATOM 1497 O O . ARG A 1 201 ? 39.643 5.282 -19.518 1.00 75.06 201 ARG A O 1
ATOM 1504 N N . LEU A 1 202 ? 38.697 3.516 -18.474 1.00 74.25 202 LEU A N 1
ATOM 1505 C CA . LEU A 1 202 ? 37.431 4.140 -18.098 1.00 74.25 202 LEU A CA 1
ATOM 1506 C C . LEU A 1 202 ? 37.421 4.493 -16.602 1.00 74.25 202 LEU A C 1
ATOM 1508 O O . LEU A 1 202 ? 38.060 3.822 -15.793 1.00 74.25 202 LEU A O 1
ATOM 1512 N N . GLU A 1 203 ? 36.710 5.562 -16.242 1.00 68.38 203 GLU A N 1
ATOM 1513 C CA . GLU A 1 203 ? 36.604 6.059 -14.855 1.00 68.38 203 GLU A CA 1
ATOM 1514 C C . GLU A 1 203 ? 35.314 5.598 -14.148 1.00 68.38 203 GLU A C 1
ATOM 1516 O O . GLU A 1 203 ? 35.202 5.718 -12.932 1.00 68.38 203 GLU A O 1
ATOM 1521 N N . HIS A 1 204 ? 34.355 5.041 -14.894 1.00 66.50 204 HIS A N 1
ATOM 1522 C CA . HIS A 1 204 ? 32.992 4.748 -14.425 1.00 66.50 204 HIS A CA 1
ATOM 1523 C C . HIS A 1 204 ? 32.604 3.262 -14.555 1.00 66.50 204 HIS A C 1
ATOM 1525 O O . HIS A 1 204 ? 31.431 2.934 -14.681 1.00 66.50 204 HIS A O 1
ATOM 1531 N N . GLY A 1 205 ? 33.587 2.355 -14.548 1.00 73.50 205 GLY A N 1
ATOM 1532 C CA . GLY A 1 205 ? 33.390 0.909 -14.714 1.00 73.50 205 GLY A CA 1
ATOM 1533 C C . GLY A 1 205 ? 33.906 0.392 -16.057 1.00 73.50 205 GLY A C 1
ATOM 1534 O O . GLY A 1 205 ? 34.688 1.064 -16.727 1.00 73.50 205 GLY A O 1
ATOM 1535 N N . PHE A 1 206 ? 33.479 -0.807 -16.446 1.00 75.75 206 PHE A N 1
ATOM 1536 C CA . PHE A 1 206 ? 33.899 -1.499 -17.665 1.00 75.75 206 PHE A CA 1
ATOM 1537 C C . PHE A 1 206 ? 32.742 -1.641 -18.649 1.00 75.75 206 PHE A C 1
ATOM 1539 O O . PHE A 1 206 ? 31.587 -1.782 -18.252 1.00 75.75 206 PHE A O 1
ATOM 1546 N N . LEU A 1 207 ? 33.064 -1.622 -19.940 1.00 74.50 207 LEU A N 1
ATOM 1547 C CA . LEU A 1 207 ? 32.107 -1.871 -21.010 1.00 74.50 207 LEU A CA 1
ATOM 1548 C C . LEU A 1 207 ? 32.335 -3.265 -21.570 1.00 74.50 207 LEU A C 1
ATOM 1550 O O . LEU A 1 207 ? 33.456 -3.625 -21.922 1.00 74.50 207 LEU A O 1
ATOM 1554 N N . ASP A 1 208 ? 31.265 -4.037 -21.683 1.00 73.69 208 ASP A N 1
ATOM 1555 C CA . ASP A 1 208 ? 31.311 -5.326 -22.350 1.00 73.69 208 ASP A CA 1
ATOM 1556 C C . ASP A 1 208 ? 31.240 -5.125 -23.872 1.00 73.69 208 ASP A C 1
ATOM 1558 O O . ASP A 1 208 ? 30.236 -4.650 -24.401 1.00 73.69 208 ASP A O 1
ATOM 1562 N N . GLY A 1 209 ? 32.299 -5.513 -24.589 1.00 71.50 209 GLY A N 1
ATOM 1563 C CA . GLY A 1 209 ? 32.354 -5.421 -26.050 1.00 71.50 209 GLY A CA 1
ATOM 1564 C C . GLY A 1 209 ? 31.250 -6.204 -26.773 1.00 71.50 209 GLY A C 1
ATOM 1565 O O . GLY A 1 209 ? 30.718 -5.717 -27.766 1.00 71.50 209 GLY A O 1
ATOM 1566 N N . GLU A 1 210 ? 30.841 -7.373 -26.266 1.00 71.19 210 GLU A N 1
ATOM 1567 C CA . GLU A 1 210 ? 29.742 -8.139 -26.872 1.00 71.19 210 GLU A CA 1
ATOM 1568 C C . GLU A 1 210 ? 28.383 -7.472 -26.650 1.00 71.19 210 GLU A C 1
ATOM 1570 O O . GLU A 1 210 ? 27.498 -7.565 -27.502 1.00 71.19 210 GLU A O 1
ATOM 1575 N N . GLU A 1 211 ? 28.195 -6.830 -25.498 1.00 67.88 211 GLU A N 1
ATOM 1576 C CA . GLU A 1 211 ? 26.989 -6.069 -25.174 1.00 67.88 211 GLU A CA 1
ATOM 1577 C C . GLU A 1 211 ? 26.929 -4.794 -26.021 1.00 67.88 211 GLU A C 1
ATOM 1579 O O . GLU A 1 211 ? 25.923 -4.529 -26.679 1.00 67.88 211 GLU A O 1
ATOM 1584 N N . LEU A 1 212 ? 28.053 -4.084 -26.130 1.00 70.62 212 LEU A N 1
ATOM 1585 C CA . LEU A 1 212 ? 28.210 -2.906 -26.977 1.00 70.62 212 LEU A CA 1
ATOM 1586 C C . LEU A 1 212 ? 27.967 -3.218 -28.462 1.00 70.62 212 LEU A C 1
ATOM 1588 O O . LEU A 1 212 ? 27.314 -2.440 -29.159 1.00 70.62 212 LEU A O 1
ATOM 1592 N N . ASP A 1 213 ? 28.419 -4.375 -28.947 1.00 68.62 213 ASP A N 1
ATOM 1593 C CA . ASP A 1 213 ? 28.186 -4.823 -30.324 1.00 68.62 213 ASP A CA 1
ATOM 1594 C C . ASP A 1 213 ? 26.711 -5.141 -30.614 1.00 68.62 213 ASP A C 1
ATOM 1596 O O . ASP A 1 213 ? 26.268 -5.051 -31.768 1.00 68.62 213 ASP A O 1
ATOM 1600 N N . ARG A 1 214 ? 25.928 -5.498 -29.586 1.00 66.38 214 ARG A N 1
ATOM 1601 C CA . ARG A 1 214 ? 24.473 -5.689 -29.701 1.00 66.38 214 ARG A CA 1
ATOM 1602 C C . ARG A 1 214 ? 23.727 -4.357 -29.767 1.00 66.38 214 ARG A C 1
ATOM 1604 O O . ARG A 1 214 ? 22.669 -4.314 -30.393 1.00 66.38 214 ARG A O 1
ATOM 1611 N N . LEU A 1 215 ? 24.299 -3.267 -29.244 1.00 61.81 215 LEU A N 1
ATOM 1612 C CA . LEU A 1 215 ? 23.753 -1.899 -29.287 1.00 61.81 215 LEU A CA 1
ATOM 1613 C C . LEU A 1 215 ? 23.864 -1.246 -30.682 1.00 61.81 215 LEU A C 1
ATOM 1615 O O . LEU A 1 215 ? 24.165 -0.055 -30.821 1.00 61.81 215 LEU A O 1
ATOM 1619 N N . ARG A 1 216 ? 23.630 -2.010 -31.760 1.00 57.31 216 ARG A N 1
ATOM 1620 C CA . ARG A 1 216 ? 23.698 -1.507 -33.138 1.00 57.31 216 ARG A CA 1
ATOM 1621 C C . ARG A 1 216 ? 22.727 -0.347 -33.332 1.00 57.31 216 ARG A C 1
ATOM 1623 O O . ARG A 1 216 ? 21.519 -0.541 -33.432 1.00 57.31 216 ARG A O 1
ATOM 1630 N N . ARG A 1 217 ? 23.284 0.857 -33.483 1.00 60.56 217 ARG A N 1
ATOM 1631 C CA . ARG A 1 217 ? 22.542 2.078 -33.812 1.00 60.56 217 ARG A CA 1
ATOM 1632 C C . ARG A 1 217 ? 21.795 1.890 -35.130 1.00 60.56 217 ARG A C 1
ATOM 1634 O O . ARG A 1 217 ? 22.406 1.776 -36.195 1.00 60.56 217 ARG A O 1
ATOM 1641 N N . GLY A 1 218 ? 20.469 1.849 -35.061 1.00 62.47 218 GLY A N 1
ATOM 1642 C CA . GLY A 1 218 ? 19.628 1.831 -36.249 1.00 62.47 218 GLY A CA 1
ATOM 1643 C C . GLY A 1 218 ? 19.806 3.126 -37.043 1.00 62.47 218 GLY A C 1
ATOM 1644 O O . GLY A 1 218 ? 19.747 4.217 -36.493 1.00 62.47 218 GLY A O 1
ATOM 1645 N N . THR A 1 219 ? 19.991 3.033 -38.360 1.00 66.31 219 THR A N 1
ATOM 1646 C CA . THR A 1 219 ? 20.012 4.210 -39.254 1.00 66.31 219 THR A CA 1
ATOM 1647 C C . THR A 1 219 ? 18.603 4.672 -39.639 1.00 66.31 219 THR A C 1
ATOM 1649 O O . THR A 1 219 ? 18.411 5.587 -40.444 1.00 66.31 219 THR A O 1
ATOM 1652 N N . THR A 1 220 ? 17.574 3.974 -39.167 1.00 77.94 220 THR A N 1
ATOM 1653 C CA . THR A 1 220 ? 16.175 4.237 -39.498 1.00 77.94 220 THR A CA 1
ATOM 1654 C C . THR A 1 220 ? 15.300 3.767 -38.353 1.00 77.94 220 THR A C 1
ATOM 1656 O O . THR A 1 220 ? 15.429 2.627 -37.919 1.00 77.94 220 THR A O 1
ATOM 1659 N N . LEU A 1 221 ? 14.389 4.628 -37.919 1.00 78.38 221 LEU A N 1
ATOM 1660 C CA . LEU A 1 221 ? 13.385 4.328 -36.911 1.00 78.38 221 LEU A CA 1
ATOM 1661 C C . LEU A 1 221 ? 12.080 3.990 -37.633 1.00 78.38 221 LEU A C 1
ATOM 1663 O O . LEU A 1 221 ? 11.568 4.814 -38.395 1.00 78.38 221 LEU A O 1
ATOM 1667 N N . ARG A 1 222 ? 11.558 2.773 -37.478 1.00 83.12 222 ARG A N 1
ATOM 1668 C CA . ARG A 1 222 ? 10.319 2.354 -38.148 1.00 83.12 222 ARG A CA 1
ATOM 1669 C C . ARG A 1 222 ? 9.149 2.477 -37.194 1.00 83.12 222 ARG A C 1
ATOM 1671 O O . ARG A 1 222 ? 9.194 1.969 -36.083 1.00 83.12 222 ARG A O 1
ATOM 1678 N N . ILE A 1 223 ? 8.058 3.071 -37.666 1.00 84.69 223 ILE A N 1
ATOM 1679 C CA . ILE A 1 223 ? 6.847 3.208 -36.852 1.00 84.69 223 ILE A CA 1
ATOM 1680 C C . ILE A 1 223 ? 6.233 1.845 -36.526 1.00 84.69 223 ILE A C 1
ATOM 1682 O O . ILE A 1 223 ? 5.683 1.676 -35.448 1.00 84.69 223 ILE A O 1
ATOM 1686 N N . SER A 1 224 ? 6.356 0.857 -37.415 1.00 82.00 224 SER A N 1
ATOM 1687 C CA . SER A 1 224 ? 5.879 -0.503 -37.140 1.00 82.00 224 SER A CA 1
ATOM 1688 C C . SER A 1 224 ? 6.569 -1.156 -35.943 1.00 82.00 224 SER A C 1
ATOM 1690 O O . SER A 1 224 ? 5.894 -1.864 -35.203 1.00 82.00 224 SER A O 1
ATOM 1692 N N . ASP A 1 225 ? 7.864 -0.895 -35.752 1.00 80.12 225 ASP A N 1
ATOM 1693 C CA . ASP A 1 225 ? 8.632 -1.457 -34.639 1.00 80.12 225 ASP A CA 1
ATOM 1694 C C . ASP A 1 225 ? 8.172 -0.789 -33.333 1.00 80.12 225 ASP A C 1
ATOM 1696 O O . ASP A 1 225 ? 7.717 -1.480 -32.430 1.00 80.12 225 ASP A O 1
ATOM 1700 N N . LEU A 1 226 ? 8.053 0.545 -33.323 1.00 81.06 226 LEU A N 1
ATOM 1701 C CA . LEU A 1 226 ? 7.505 1.285 -32.177 1.00 81.06 226 LEU A CA 1
ATOM 1702 C C . LEU A 1 226 ? 6.071 0.885 -31.824 1.00 81.06 226 LEU A C 1
ATOM 1704 O O . LEU A 1 226 ? 5.708 0.837 -30.653 1.00 81.06 226 LEU A O 1
ATOM 1708 N N . ILE A 1 227 ? 5.221 0.627 -32.822 1.00 82.81 227 ILE A N 1
ATOM 1709 C CA . ILE A 1 227 ? 3.866 0.123 -32.571 1.00 82.81 227 ILE A CA 1
ATOM 1710 C C . ILE A 1 227 ? 3.944 -1.222 -31.850 1.00 82.81 227 ILE A C 1
ATOM 1712 O O . ILE A 1 227 ? 3.129 -1.462 -30.967 1.00 82.81 227 ILE A O 1
ATOM 1716 N N . HIS A 1 228 ? 4.893 -2.085 -32.213 1.00 78.12 228 HIS A N 1
ATOM 1717 C CA . HIS A 1 228 ? 5.082 -3.366 -31.545 1.00 78.12 228 HIS A CA 1
ATOM 1718 C C . HIS A 1 228 ? 5.484 -3.167 -30.081 1.00 78.12 228 HIS A C 1
ATOM 1720 O O . HIS A 1 228 ? 4.790 -3.676 -29.206 1.00 78.12 228 HIS A O 1
ATOM 1726 N N . ASP A 1 229 ? 6.491 -2.333 -29.808 1.00 76.19 229 ASP A N 1
ATOM 1727 C CA . ASP A 1 229 ? 6.945 -2.083 -28.433 1.00 76.19 229 ASP A CA 1
ATOM 1728 C C . ASP A 1 229 ? 5.850 -1.447 -27.568 1.00 76.19 229 ASP A C 1
ATOM 1730 O O . ASP A 1 229 ? 5.673 -1.807 -26.406 1.00 76.19 229 ASP A O 1
ATOM 1734 N N . ILE A 1 230 ? 5.074 -0.515 -28.135 1.00 81.25 230 ILE A N 1
ATOM 1735 C CA . ILE A 1 230 ? 3.943 0.115 -27.442 1.00 81.25 230 ILE A CA 1
ATOM 1736 C C . ILE A 1 230 ? 2.843 -0.914 -27.152 1.00 81.25 230 ILE A C 1
ATOM 1738 O O . ILE A 1 230 ? 2.238 -0.885 -26.083 1.00 81.25 230 ILE A O 1
ATOM 1742 N N . MET A 1 231 ? 2.558 -1.810 -28.096 1.00 79.25 231 MET A N 1
ATOM 1743 C CA . MET A 1 231 ? 1.545 -2.857 -27.932 1.00 79.25 231 MET A CA 1
ATOM 1744 C C . MET A 1 231 ? 1.963 -3.937 -26.925 1.00 79.25 231 MET A C 1
ATOM 1746 O O . MET A 1 231 ? 1.085 -4.565 -26.335 1.00 79.25 231 MET A O 1
ATOM 1750 N N . ASP A 1 232 ? 3.264 -4.124 -26.700 1.00 79.75 232 ASP A N 1
ATOM 1751 C CA . ASP A 1 232 ? 3.813 -5.028 -25.682 1.00 79.75 232 ASP A CA 1
ATOM 1752 C C . ASP A 1 232 ? 3.715 -4.465 -24.253 1.00 79.75 232 ASP A C 1
ATOM 1754 O O . ASP A 1 232 ? 3.934 -5.191 -23.278 1.00 79.75 232 ASP A O 1
ATOM 1758 N N . VAL A 1 233 ? 3.367 -3.183 -24.089 1.00 75.75 233 VAL A N 1
ATOM 1759 C CA . VAL A 1 233 ? 3.100 -2.601 -22.769 1.00 75.75 233 VAL A CA 1
ATOM 1760 C C . VAL A 1 233 ? 1.783 -3.167 -22.217 1.00 75.75 233 VAL A C 1
ATOM 1762 O O . VAL A 1 233 ? 0.724 -2.985 -22.832 1.00 75.75 233 VAL A O 1
ATOM 1765 N N . PRO A 1 234 ? 1.800 -3.815 -21.035 1.00 69.75 234 PRO A N 1
ATOM 1766 C CA . PRO A 1 234 ? 0.590 -4.343 -20.417 1.00 69.75 234 PRO A CA 1
ATOM 1767 C C . PRO A 1 234 ? -0.491 -3.265 -20.273 1.00 69.75 234 PRO A C 1
ATOM 1769 O O . PRO A 1 234 ? -0.257 -2.185 -19.738 1.00 69.75 234 PRO A O 1
ATOM 1772 N N . GLY A 1 235 ? -1.696 -3.556 -20.766 1.00 76.00 235 GLY A N 1
ATOM 1773 C CA . GLY A 1 235 ? -2.831 -2.626 -20.736 1.00 76.00 235 GLY A CA 1
ATOM 1774 C C . GLY A 1 235 ? -3.022 -1.799 -22.011 1.00 76.00 235 GLY A C 1
ATOM 1775 O O . GLY A 1 235 ? -4.097 -1.218 -22.193 1.00 76.00 235 GLY A O 1
ATOM 1776 N N . VAL A 1 236 ? -2.063 -1.799 -22.942 1.00 83.56 236 VAL A N 1
ATOM 1777 C CA . VAL A 1 236 ? -2.249 -1.182 -24.259 1.00 83.56 236 VAL A CA 1
ATOM 1778 C C . VAL A 1 236 ? -3.016 -2.133 -25.174 1.00 83.56 236 VAL A C 1
ATOM 1780 O O . VAL A 1 236 ? -2.593 -3.245 -25.470 1.00 83.56 236 VAL A O 1
ATOM 1783 N N . ARG A 1 237 ? -4.190 -1.692 -25.636 1.00 86.19 237 ARG A N 1
ATOM 1784 C CA . ARG A 1 237 ? -5.047 -2.492 -26.529 1.00 86.19 237 ARG A CA 1
ATOM 1785 C C . ARG A 1 237 ? -4.894 -2.127 -28.003 1.00 86.19 237 ARG A C 1
ATOM 1787 O O . ARG A 1 237 ? -5.126 -2.972 -28.865 1.00 86.19 237 ARG A O 1
ATOM 1794 N N . ALA A 1 238 ? -4.620 -0.860 -28.294 1.00 89.12 238 ALA A N 1
ATOM 1795 C CA . ALA A 1 238 ? -4.499 -0.357 -29.655 1.00 89.12 238 ALA A CA 1
ATOM 1796 C C . ALA A 1 238 ? -3.761 0.985 -29.683 1.00 89.12 238 ALA A C 1
ATOM 1798 O O . ALA A 1 238 ? -4.013 1.852 -28.845 1.00 89.12 238 ALA A O 1
ATOM 1799 N N . VAL A 1 239 ? -2.949 1.184 -30.719 1.00 87.50 239 VAL A N 1
ATOM 1800 C CA . VAL A 1 239 ? -2.377 2.485 -31.092 1.00 87.50 239 VAL A CA 1
ATOM 1801 C C . VAL A 1 239 ? -3.280 3.124 -32.148 1.00 87.50 239 VAL A C 1
ATOM 1803 O O . VAL A 1 239 ? -3.583 2.497 -33.161 1.00 87.50 239 VAL A O 1
ATOM 1806 N N . ARG A 1 240 ? -3.754 4.354 -31.908 1.00 85.69 240 ARG A N 1
ATOM 1807 C CA . ARG A 1 240 ? -4.688 5.046 -32.821 1.00 85.69 240 ARG A CA 1
ATOM 1808 C C . ARG A 1 240 ? -4.005 5.895 -33.883 1.00 85.69 240 ARG A C 1
ATOM 1810 O O . ARG A 1 240 ? -4.412 5.857 -35.038 1.00 85.69 240 ARG A O 1
ATOM 1817 N N . ASP A 1 241 ? -3.029 6.687 -33.468 1.00 86.38 241 ASP A N 1
ATOM 1818 C CA . ASP A 1 241 ? -2.233 7.565 -34.322 1.00 86.38 241 ASP A CA 1
ATOM 1819 C C . ASP A 1 241 ? -0.832 7.638 -33.723 1.00 86.38 241 ASP A C 1
ATOM 1821 O O . ASP A 1 241 ? -0.687 7.733 -32.502 1.00 86.38 241 ASP A O 1
ATOM 1825 N N . ILE A 1 242 ? 0.186 7.572 -34.573 1.00 88.50 242 ILE A N 1
ATOM 1826 C CA . ILE A 1 242 ? 1.582 7.722 -34.176 1.00 88.50 242 ILE A CA 1
ATOM 1827 C C . ILE A 1 242 ? 2.337 8.406 -35.306 1.00 88.50 242 ILE A C 1
ATOM 1829 O O . ILE A 1 242 ? 2.193 8.061 -36.480 1.00 88.50 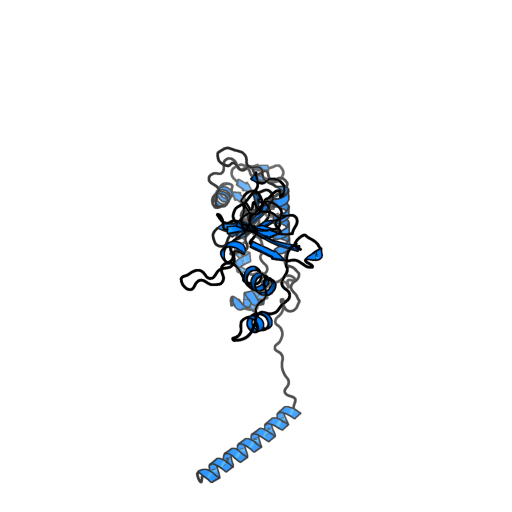242 ILE A O 1
ATOM 1833 N N . ARG A 1 243 ? 3.124 9.412 -34.938 1.00 87.88 243 ARG A N 1
ATOM 1834 C CA . ARG A 1 243 ? 3.906 10.222 -35.864 1.00 87.88 243 ARG A CA 1
ATOM 1835 C C . ARG A 1 243 ? 5.260 10.491 -35.250 1.00 87.88 243 ARG A C 1
ATOM 1837 O O . ARG A 1 243 ? 5.355 10.765 -34.056 1.00 87.88 243 ARG A O 1
ATOM 1844 N N . LEU A 1 244 ? 6.292 10.394 -36.072 1.00 86.38 244 LEU A N 1
ATOM 1845 C CA . LEU A 1 244 ? 7.658 10.678 -35.665 1.00 86.38 244 LEU A CA 1
ATOM 1846 C C . LEU A 1 244 ? 8.061 12.029 -36.208 1.00 86.38 244 LEU A C 1
ATOM 1848 O O . LEU A 1 244 ? 7.843 12.313 -37.383 1.00 86.38 244 LEU A O 1
ATOM 1852 N N . LYS A 1 245 ? 8.677 12.845 -35.359 1.00 86.31 245 LYS A N 1
ATOM 1853 C CA . LYS A 1 245 ? 9.181 14.153 -35.749 1.00 86.31 245 LYS A CA 1
ATOM 1854 C C . LYS A 1 245 ? 10.646 14.293 -35.360 1.00 86.31 245 LYS A C 1
ATOM 1856 O O . LYS A 1 245 ? 11.015 13.990 -34.232 1.00 86.31 245 LYS A O 1
ATOM 1861 N N . SER A 1 246 ? 11.468 14.778 -36.284 1.00 84.19 246 SER A N 1
ATOM 1862 C CA . SER A 1 246 ? 12.849 15.185 -36.021 1.00 84.19 246 SER A CA 1
ATOM 1863 C C . SER A 1 246 ? 13.116 16.525 -36.694 1.00 84.19 246 SER A C 1
ATOM 1865 O O . SER A 1 246 ? 13.094 16.634 -37.922 1.00 84.19 246 SER A O 1
ATOM 1867 N N . GLY A 1 247 ? 13.306 17.571 -35.887 1.00 80.12 247 GLY A N 1
ATOM 1868 C CA . GLY A 1 247 ? 13.365 18.946 -36.386 1.00 80.12 247 GLY A CA 1
ATOM 1869 C C . GLY A 1 247 ? 12.099 19.303 -37.171 1.00 80.12 247 GLY A C 1
ATOM 1870 O O . GLY A 1 247 ? 10.996 19.257 -36.627 1.00 80.12 247 GLY A O 1
ATOM 1871 N N . ASP A 1 248 ? 12.257 19.617 -38.457 1.00 77.81 248 ASP A N 1
ATOM 1872 C CA . ASP A 1 248 ? 11.154 19.972 -39.360 1.00 77.81 248 ASP A CA 1
ATOM 1873 C C . ASP A 1 248 ? 10.560 18.774 -40.124 1.00 77.81 248 ASP A C 1
ATOM 1875 O O . ASP A 1 248 ? 9.577 18.932 -40.848 1.00 77.81 248 ASP A O 1
ATOM 1879 N N . GLN A 1 249 ? 11.142 17.578 -39.993 1.00 79.25 249 GLN A N 1
ATOM 1880 C CA . GLN A 1 249 ? 10.654 16.374 -40.668 1.00 79.25 249 GLN A CA 1
ATOM 1881 C C . GLN A 1 249 ? 9.628 15.663 -39.791 1.00 79.25 249 GLN A C 1
ATOM 1883 O O . GLN A 1 249 ? 9.954 15.248 -38.683 1.00 79.25 249 GLN A O 1
ATOM 1888 N N . GLU A 1 250 ? 8.403 15.512 -40.294 1.00 85.38 250 GLU A N 1
ATOM 1889 C CA . GLU A 1 250 ? 7.330 14.729 -39.677 1.00 85.38 250 GLU A CA 1
ATOM 1890 C C . GLU A 1 250 ? 6.978 13.563 -40.604 1.00 85.38 250 GLU A C 1
ATOM 1892 O O . GLU A 1 250 ? 6.617 13.76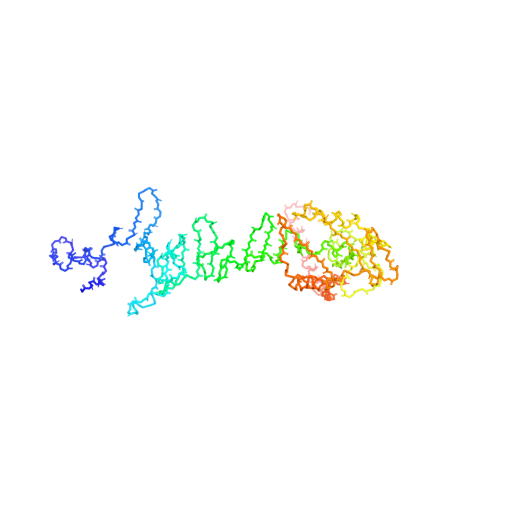9 -41.762 1.00 85.38 250 GLU A O 1
ATOM 1897 N N . GLU A 1 251 ? 7.099 12.339 -40.098 1.00 86.81 251 GLU A N 1
ATOM 1898 C CA . GLU A 1 251 ? 6.948 11.104 -40.862 1.00 86.81 251 GLU A CA 1
ATOM 1899 C C . GLU A 1 251 ? 5.936 10.160 -40.201 1.00 86.81 251 GLU A C 1
ATOM 1901 O O . GLU A 1 251 ? 5.784 10.112 -38.978 1.00 86.81 251 GLU A O 1
ATOM 1906 N N . THR A 1 252 ? 5.247 9.373 -41.033 1.00 84.75 252 THR A N 1
ATOM 1907 C CA . THR A 1 252 ? 4.160 8.457 -40.618 1.00 84.75 252 THR A CA 1
ATOM 1908 C C . THR A 1 252 ? 4.469 6.978 -40.861 1.00 84.75 252 THR A C 1
ATOM 1910 O O . THR A 1 252 ? 3.680 6.114 -40.488 1.00 84.75 252 THR A O 1
ATOM 1913 N N . TRP A 1 253 ? 5.637 6.663 -41.436 1.00 81.06 253 TRP A N 1
ATOM 1914 C CA . TRP A 1 253 ? 6.052 5.281 -41.708 1.00 81.06 253 TRP A CA 1
ATOM 1915 C C . TRP A 1 253 ? 7.432 4.915 -41.166 1.00 81.06 253 TRP A C 1
ATOM 1917 O O . TRP A 1 253 ? 7.602 3.891 -40.503 1.00 81.06 253 TRP A O 1
ATOM 1927 N N . PHE A 1 254 ? 8.438 5.730 -41.460 1.00 83.75 254 PHE A N 1
ATOM 1928 C CA . PHE A 1 254 ? 9.784 5.558 -40.939 1.00 83.75 254 PHE A CA 1
ATOM 1929 C C . PHE A 1 254 ? 10.500 6.904 -40.949 1.00 83.75 254 PHE A C 1
ATOM 1931 O O . PHE A 1 254 ? 10.298 7.711 -41.852 1.00 83.75 254 PHE A O 1
ATOM 1938 N N . LEU A 1 255 ? 11.358 7.122 -39.965 1.00 83.31 255 LEU A N 1
ATOM 1939 C CA . LEU A 1 255 ? 12.196 8.302 -39.847 1.00 83.31 255 LEU A CA 1
ATOM 1940 C C . LEU A 1 255 ? 13.643 7.893 -40.125 1.00 83.31 255 LEU A C 1
ATOM 1942 O O . LEU A 1 255 ? 14.178 6.987 -39.483 1.00 83.31 255 LEU A O 1
ATOM 1946 N N . LYS A 1 256 ? 14.290 8.534 -41.101 1.00 82.25 256 LYS A N 1
ATOM 1947 C CA . LYS A 1 256 ? 15.727 8.331 -41.326 1.00 82.25 256 LYS A CA 1
ATOM 1948 C C . LYS A 1 256 ? 16.511 9.055 -40.242 1.00 82.25 256 LYS A C 1
ATOM 1950 O O . LYS A 1 256 ? 16.257 10.226 -39.985 1.00 82.25 256 LYS A O 1
ATOM 1955 N N . LEU A 1 257 ? 17.469 8.355 -39.647 1.00 81.00 257 LEU A N 1
ATOM 1956 C CA . LEU A 1 257 ? 18.334 8.914 -38.620 1.00 81.00 257 LEU A CA 1
ATOM 1957 C C . LEU A 1 257 ? 19.651 9.360 -39.250 1.00 81.00 257 LEU A C 1
ATOM 1959 O O . LEU A 1 257 ? 20.182 8.706 -40.150 1.00 81.00 257 LEU A O 1
ATOM 1963 N N . ASP A 1 258 ? 20.139 10.508 -38.795 1.00 75.75 258 ASP A N 1
ATOM 1964 C CA . ASP A 1 258 ? 21.442 11.039 -39.178 1.00 75.75 258 ASP A CA 1
ATOM 1965 C C . ASP A 1 258 ? 22.529 10.134 -38.565 1.00 75.75 258 ASP A C 1
ATOM 1967 O O . ASP A 1 258 ? 22.557 9.992 -37.342 1.00 75.75 258 ASP A O 1
ATOM 1971 N N . PRO A 1 259 ? 23.388 9.485 -39.373 1.00 69.25 259 PRO A N 1
ATOM 1972 C CA . PRO A 1 259 ? 24.367 8.520 -38.871 1.00 69.25 259 PRO A CA 1
ATOM 1973 C C . PRO A 1 259 ? 25.417 9.147 -37.942 1.00 69.25 259 PRO A C 1
ATOM 1975 O O . PRO A 1 259 ? 26.007 8.428 -37.137 1.00 69.25 259 PRO A O 1
ATOM 1978 N N . ASP A 1 260 ? 25.620 10.466 -38.019 1.00 71.56 260 ASP A N 1
ATOM 1979 C CA . ASP A 1 260 ? 26.589 11.198 -37.198 1.00 71.56 260 ASP A CA 1
ATOM 1980 C C . ASP A 1 260 ? 25.962 11.783 -35.919 1.00 71.56 260 ASP A C 1
ATOM 1982 O O . ASP A 1 260 ? 26.628 12.485 -35.153 1.00 71.56 260 ASP A O 1
ATOM 1986 N N . LYS A 1 261 ? 24.676 11.509 -35.663 1.00 70.81 261 LYS A N 1
ATOM 1987 C CA . LYS A 1 261 ? 23.956 11.985 -34.477 1.00 70.81 261 LYS A CA 1
ATOM 1988 C C . LYS A 1 261 ? 23.333 10.832 -33.713 1.00 70.81 261 LYS A C 1
ATOM 1990 O O . LYS A 1 261 ? 22.972 9.799 -34.266 1.00 70.81 261 LYS A O 1
ATOM 1995 N N . VAL A 1 262 ? 23.189 11.034 -32.409 1.00 65.56 262 VAL A N 1
ATOM 1996 C CA . VAL A 1 262 ? 22.460 10.111 -31.544 1.00 65.56 262 VAL A CA 1
ATOM 1997 C C . VAL A 1 262 ? 21.008 10.586 -31.493 1.00 65.56 262 VAL A C 1
ATOM 1999 O O . VAL A 1 262 ? 20.784 11.743 -31.122 1.00 65.56 262 VAL A O 1
ATOM 2002 N N . PRO A 1 263 ? 20.025 9.763 -31.902 1.00 72.75 263 PRO A N 1
ATOM 2003 C CA . PRO A 1 263 ? 18.630 10.088 -31.646 1.00 72.75 263 PRO A CA 1
ATOM 2004 C C . PRO A 1 263 ? 18.426 10.160 -30.134 1.00 72.75 263 PRO A C 1
ATOM 2006 O O . PRO A 1 263 ? 18.967 9.340 -29.399 1.00 72.75 263 PRO A O 1
ATOM 2009 N N . ALA A 1 264 ? 17.662 11.141 -29.676 1.00 71.56 264 ALA A N 1
ATOM 2010 C CA . ALA A 1 264 ? 17.218 11.236 -28.295 1.00 71.56 264 ALA A CA 1
ATOM 2011 C C . ALA A 1 264 ? 15.711 11.465 -28.309 1.00 71.56 264 ALA A C 1
ATOM 2013 O O . ALA A 1 264 ? 15.206 12.230 -29.138 1.00 71.56 264 ALA A O 1
ATOM 2014 N N . PHE A 1 265 ? 14.994 10.782 -27.422 1.00 74.69 265 PHE A N 1
ATOM 2015 C CA . PHE A 1 265 ? 13.561 10.979 -27.294 1.00 74.69 265 PHE A CA 1
ATOM 2016 C C . PHE A 1 265 ? 13.283 12.307 -26.580 1.00 74.69 265 PHE A C 1
ATOM 2018 O O . PHE A 1 265 ? 13.679 12.510 -25.433 1.00 74.69 265 PHE A O 1
ATOM 2025 N N . ASP A 1 266 ? 12.627 13.232 -27.279 1.00 78.38 266 ASP A N 1
ATOM 2026 C CA . ASP A 1 266 ? 12.288 14.548 -26.742 1.00 78.38 266 ASP A CA 1
ATOM 2027 C C . ASP A 1 266 ? 11.004 14.457 -25.916 1.00 78.38 266 ASP A C 1
ATOM 2029 O O . ASP A 1 266 ? 9.893 14.583 -26.433 1.00 78.38 266 ASP A O 1
ATOM 2033 N N . LEU A 1 267 ? 11.169 14.194 -24.625 1.00 70.00 267 LEU A N 1
ATOM 2034 C CA . LEU A 1 267 ? 10.066 14.034 -23.683 1.00 70.00 267 LEU A CA 1
ATOM 2035 C C . LEU A 1 267 ? 9.240 15.311 -23.483 1.00 70.00 267 LEU A C 1
ATOM 2037 O O . LEU A 1 267 ? 8.042 15.217 -23.235 1.00 70.00 267 LEU A O 1
ATOM 2041 N N . GLU A 1 268 ? 9.854 16.490 -23.606 1.00 71.81 268 GLU A N 1
ATOM 2042 C CA . GLU A 1 268 ? 9.180 17.770 -23.359 1.00 71.81 268 GLU A CA 1
ATOM 2043 C C . GLU A 1 268 ? 8.272 18.167 -24.525 1.00 71.81 268 GLU A C 1
ATOM 2045 O O . GLU A 1 268 ? 7.184 18.706 -24.319 1.00 71.81 268 GLU A O 1
ATOM 2050 N N . ASN A 1 269 ? 8.702 17.882 -25.758 1.00 77.88 269 ASN A N 1
ATOM 2051 C CA . ASN A 1 269 ? 7.954 18.240 -26.963 1.00 77.88 269 ASN A CA 1
ATOM 2052 C C . ASN A 1 269 ? 7.107 17.087 -27.527 1.00 77.88 269 ASN A C 1
ATOM 2054 O O . ASN A 1 269 ? 6.389 17.275 -28.517 1.00 77.88 269 ASN A O 1
ATOM 2058 N N . SER A 1 270 ? 7.152 15.905 -26.907 1.00 78.56 270 SER A N 1
ATOM 2059 C CA . SER A 1 270 ? 6.325 14.757 -27.289 1.00 78.56 270 SER A CA 1
ATOM 2060 C C . SER A 1 270 ? 4.925 14.832 -26.678 1.00 78.56 270 SER A C 1
ATOM 2062 O O . SER A 1 270 ? 4.746 15.064 -25.486 1.00 78.56 270 SER A O 1
ATOM 2064 N N . ALA A 1 271 ? 3.897 14.584 -27.494 1.00 79.75 271 ALA A N 1
ATOM 2065 C CA . ALA A 1 271 ? 2.501 14.601 -27.058 1.00 79.75 271 ALA A CA 1
ATOM 2066 C C . ALA A 1 271 ? 1.906 13.186 -27.051 1.00 79.75 271 ALA A C 1
ATOM 2068 O O . ALA A 1 271 ? 1.537 12.658 -28.100 1.00 79.75 271 ALA A O 1
ATOM 2069 N N . ILE A 1 272 ? 1.750 12.599 -25.862 1.00 81.06 272 ILE A N 1
ATOM 2070 C CA . ILE A 1 272 ? 1.103 11.293 -25.673 1.00 81.06 272 ILE A CA 1
ATOM 2071 C C . ILE A 1 272 ? -0.328 11.506 -25.175 1.00 81.06 272 ILE A C 1
ATOM 2073 O O . ILE A 1 272 ? -0.570 12.236 -24.214 1.00 81.06 272 ILE A O 1
ATOM 2077 N N . ARG A 1 273 ? -1.302 10.872 -25.838 1.00 79.88 273 ARG A N 1
ATOM 2078 C CA . ARG A 1 273 ? -2.714 10.887 -25.428 1.00 79.88 273 ARG A CA 1
ATOM 2079 C C . ARG A 1 273 ? -3.196 9.463 -25.224 1.00 79.88 273 ARG A C 1
ATOM 2081 O O . ARG A 1 273 ? -3.206 8.678 -26.168 1.00 79.88 273 ARG A O 1
ATOM 2088 N N . LEU A 1 274 ? -3.621 9.161 -24.004 1.00 80.94 274 LEU A N 1
ATOM 2089 C CA . LEU A 1 274 ? -4.178 7.862 -23.651 1.00 80.94 274 LEU A CA 1
ATOM 2090 C C . LEU A 1 274 ? -5.690 7.962 -23.509 1.00 80.94 274 LEU A C 1
ATOM 2092 O O . LEU A 1 274 ? -6.224 8.972 -23.049 1.00 80.94 274 LEU A O 1
ATOM 2096 N N . GLU A 1 275 ? -6.375 6.890 -23.884 1.00 79.31 275 GLU A N 1
ATOM 2097 C CA . GLU A 1 275 ? -7.813 6.761 -23.701 1.00 79.31 275 GLU A CA 1
ATOM 2098 C C . GLU A 1 275 ? -8.156 5.435 -23.035 1.00 79.31 275 GLU A C 1
ATOM 2100 O O . GLU A 1 275 ? -7.642 4.384 -23.421 1.00 79.31 275 GLU A O 1
ATOM 2105 N N . LYS A 1 276 ? -9.088 5.481 -22.085 1.00 82.75 276 LYS A N 1
ATOM 2106 C CA . LYS A 1 276 ? -9.692 4.302 -21.464 1.00 82.75 276 LYS A CA 1
ATOM 2107 C C . LYS A 1 276 ? -11.195 4.361 -21.698 1.00 82.75 276 LYS A C 1
ATOM 2109 O O . LYS A 1 276 ? -11.822 5.375 -21.409 1.00 82.75 276 LYS A O 1
ATOM 2114 N N . ASP A 1 277 ? -11.752 3.316 -22.306 1.00 83.62 277 ASP A N 1
ATOM 2115 C CA . ASP A 1 277 ? -13.176 3.235 -22.673 1.00 83.62 277 ASP A CA 1
ATOM 2116 C C . ASP A 1 277 ? -13.683 4.424 -23.521 1.00 83.62 277 ASP A C 1
ATOM 2118 O O . ASP A 1 277 ? -14.845 4.817 -23.457 1.00 83.62 277 ASP A O 1
ATOM 2122 N N . GLY A 1 278 ? -12.793 5.004 -24.338 1.00 79.69 278 GLY A N 1
ATOM 2123 C CA . GLY A 1 278 ? -13.086 6.162 -25.192 1.00 79.69 278 GLY A CA 1
ATOM 2124 C C . GLY A 1 278 ? -13.028 7.519 -24.483 1.00 79.69 278 GLY A C 1
ATOM 2125 O O . GLY A 1 278 ? -13.345 8.533 -25.103 1.00 79.69 278 GLY A O 1
ATOM 2126 N N . LEU A 1 279 ? -12.626 7.559 -23.209 1.00 78.62 279 LEU A N 1
ATOM 2127 C CA . LEU A 1 279 ? -12.426 8.794 -22.455 1.00 78.62 279 LEU A CA 1
ATOM 2128 C C . LEU A 1 279 ? -10.933 9.137 -22.357 1.00 78.62 279 LEU A C 1
ATOM 2130 O O . LEU A 1 279 ? -10.133 8.250 -22.044 1.00 78.62 279 LEU A O 1
ATOM 2134 N N . PRO A 1 280 ? -10.545 10.408 -22.584 1.00 80.19 280 PRO A N 1
ATOM 2135 C CA . PRO A 1 280 ? -9.160 10.840 -22.452 1.00 80.19 280 PRO A CA 1
ATOM 2136 C C . PRO A 1 280 ? -8.703 10.745 -20.994 1.00 80.19 280 PRO A C 1
ATOM 2138 O O . PRO A 1 280 ? -9.368 11.245 -20.084 1.00 80.19 280 PRO A O 1
ATOM 2141 N N . VAL A 1 281 ? -7.547 10.124 -20.784 1.00 78.94 281 VAL A N 1
ATOM 2142 C CA . VAL A 1 281 ? -6.890 10.028 -19.480 1.00 78.94 281 VAL A CA 1
ATOM 2143 C C . VAL A 1 281 ? -5.978 11.237 -19.309 1.00 78.94 281 VAL A C 1
ATOM 2145 O O . VAL A 1 281 ? -5.181 11.561 -20.191 1.00 78.94 281 VAL A O 1
ATOM 2148 N N . LYS A 1 282 ? -6.096 11.923 -18.169 1.00 71.75 282 LYS A N 1
ATOM 2149 C CA . LYS A 1 282 ? -5.180 13.010 -17.822 1.00 71.75 282 LYS A CA 1
ATOM 2150 C C . LYS A 1 282 ? -3.858 12.407 -17.345 1.00 71.75 282 LYS A C 1
ATOM 2152 O O . LYS A 1 282 ? -3.843 11.707 -16.339 1.00 71.75 282 LYS A O 1
ATOM 2157 N N . LEU A 1 283 ? -2.780 12.706 -18.061 1.00 68.44 283 LEU A N 1
ATOM 2158 C CA . LEU A 1 283 ? -1.415 12.346 -17.687 1.00 68.44 283 LEU A CA 1
ATOM 2159 C C . LEU A 1 283 ? -0.754 13.495 -16.925 1.00 68.44 283 LEU A C 1
ATOM 2161 O O . LEU A 1 283 ? -0.985 14.666 -17.234 1.00 68.44 283 LEU A O 1
ATOM 2165 N N . ASP A 1 284 ? 0.058 13.149 -15.933 1.00 69.44 284 ASP A N 1
ATOM 2166 C CA . ASP A 1 284 ? 0.943 14.084 -15.242 1.00 69.44 284 ASP A CA 1
ATOM 2167 C C . ASP A 1 284 ? 2.320 14.066 -15.902 1.00 69.44 284 ASP A C 1
ATOM 2169 O O . ASP A 1 284 ? 3.254 13.434 -15.414 1.00 69.44 284 ASP A O 1
ATOM 2173 N N . THR A 1 285 ? 2.404 14.695 -17.072 1.00 66.38 285 THR A N 1
ATOM 2174 C CA . THR A 1 285 ? 3.609 14.682 -17.906 1.00 66.38 285 THR A CA 1
ATOM 2175 C C . THR A 1 285 ? 4.831 15.218 -17.156 1.00 66.38 285 THR A C 1
ATOM 2177 O O . THR A 1 285 ? 5.917 14.679 -17.318 1.00 66.38 285 THR A O 1
ATOM 2180 N N . ASP A 1 286 ? 4.665 16.226 -16.297 1.00 64.38 286 ASP A N 1
ATOM 2181 C CA . ASP A 1 286 ? 5.790 16.848 -15.590 1.00 64.38 286 ASP A CA 1
ATOM 2182 C C . ASP A 1 286 ? 6.435 15.880 -14.584 1.00 64.38 286 ASP A C 1
ATOM 2184 O O . ASP A 1 286 ? 7.659 15.751 -14.552 1.00 64.38 286 ASP A O 1
ATOM 2188 N N . GLY A 1 287 ? 5.626 15.148 -13.807 1.00 61.09 287 GLY A N 1
ATOM 2189 C CA . GLY A 1 287 ? 6.137 14.139 -12.868 1.00 61.09 287 GLY A CA 1
ATOM 2190 C C . GLY A 1 287 ? 6.835 12.975 -13.575 1.00 61.09 287 GLY A C 1
ATOM 2191 O O . GLY A 1 287 ? 7.905 12.540 -13.169 1.00 61.09 287 GLY A O 1
ATOM 2192 N N . ILE A 1 288 ? 6.267 12.540 -14.697 1.00 65.44 288 ILE A N 1
ATOM 2193 C CA . ILE A 1 288 ? 6.811 11.483 -15.554 1.00 65.44 288 ILE A CA 1
ATOM 2194 C C . ILE A 1 288 ? 8.207 11.834 -16.085 1.00 65.44 288 ILE A C 1
ATOM 2196 O O . ILE A 1 288 ? 9.118 11.007 -16.067 1.00 65.44 288 ILE A O 1
ATOM 2200 N N . ILE A 1 289 ? 8.371 13.066 -16.578 1.00 66.50 289 ILE A N 1
ATOM 2201 C CA . ILE A 1 289 ? 9.640 13.547 -17.133 1.00 66.50 289 ILE A CA 1
ATOM 2202 C C . ILE A 1 289 ? 10.709 13.611 -16.038 1.00 66.50 289 ILE A C 1
ATOM 2204 O O . ILE A 1 289 ? 11.863 13.257 -16.282 1.00 66.50 289 ILE A O 1
ATOM 2208 N N . GLU A 1 290 ? 10.332 14.053 -14.839 1.00 62.31 290 GLU A N 1
ATOM 2209 C CA . GLU A 1 290 ? 11.229 14.133 -13.685 1.00 62.31 290 GLU A CA 1
ATOM 2210 C C . GLU A 1 290 ? 11.700 12.746 -13.220 1.00 62.31 290 GLU A C 1
ATOM 2212 O O . GLU A 1 290 ? 12.892 12.548 -12.979 1.00 62.31 290 GLU A O 1
ATOM 2217 N N . ASP A 1 291 ? 10.794 11.768 -13.150 1.00 60.56 291 ASP A N 1
ATOM 2218 C CA . ASP A 1 291 ? 11.129 10.392 -12.768 1.00 60.56 291 ASP A CA 1
ATOM 2219 C C . ASP A 1 291 ? 12.058 9.732 -13.799 1.00 60.56 291 ASP A C 1
ATOM 2221 O O . ASP A 1 291 ? 13.049 9.095 -13.433 1.00 60.56 291 ASP A O 1
ATOM 2225 N N . TYR A 1 292 ? 11.810 9.960 -15.093 1.00 64.56 292 TYR A N 1
ATOM 2226 C CA . TYR A 1 292 ? 12.698 9.496 -16.157 1.00 64.56 292 TYR A CA 1
ATOM 2227 C C . TYR A 1 292 ? 14.102 10.107 -16.052 1.00 64.56 292 TYR A C 1
ATOM 2229 O O . TYR A 1 292 ? 15.096 9.390 -16.164 1.00 64.56 292 TYR A O 1
ATOM 2237 N N . ARG A 1 293 ? 14.209 11.421 -15.808 1.00 66.50 293 ARG A N 1
ATOM 2238 C CA . ARG A 1 293 ? 15.512 12.088 -15.637 1.00 66.50 293 ARG A CA 1
ATOM 2239 C C . ARG A 1 293 ? 16.300 11.503 -14.474 1.00 66.50 293 ARG A C 1
ATOM 2241 O O . ARG A 1 293 ? 17.485 11.243 -14.640 1.00 66.50 293 ARG A O 1
ATOM 2248 N N . LYS A 1 294 ? 15.645 11.228 -13.343 1.00 61.47 294 LYS A N 1
ATOM 2249 C CA . LYS A 1 294 ? 16.286 10.580 -12.190 1.00 61.47 294 LYS A CA 1
ATOM 2250 C C . LYS A 1 294 ? 16.758 9.160 -12.497 1.00 61.47 294 LYS A C 1
ATOM 2252 O O . LYS A 1 294 ? 17.860 8.809 -12.088 1.00 61.47 294 LYS A O 1
ATOM 2257 N N . SER A 1 295 ? 15.976 8.366 -13.237 1.00 55.53 295 SER A N 1
ATOM 2258 C CA . SER A 1 295 ? 16.419 7.039 -13.705 1.00 55.53 295 SER A CA 1
ATOM 2259 C C . SER A 1 295 ? 17.661 7.168 -14.602 1.00 55.53 295 SER A C 1
ATOM 2261 O O . SER A 1 295 ? 18.679 6.529 -14.342 1.00 55.53 295 SER A O 1
ATOM 2263 N N . GLN A 1 296 ? 17.660 8.098 -15.562 1.00 56.97 296 GLN A N 1
ATOM 2264 C CA . GLN A 1 296 ? 18.822 8.354 -16.426 1.00 56.97 296 GLN A CA 1
ATOM 2265 C C . GLN A 1 296 ? 20.060 8.840 -15.656 1.00 56.97 296 GLN A C 1
ATOM 2267 O O . GLN A 1 296 ? 21.172 8.420 -15.964 1.00 56.97 296 GLN A O 1
ATOM 2272 N N . GLU A 1 297 ? 19.888 9.690 -14.642 1.00 55.03 297 GLU A N 1
ATOM 2273 C CA . GLU A 1 297 ? 20.975 10.126 -13.755 1.00 55.03 297 GLU A CA 1
ATOM 2274 C C . GLU A 1 297 ? 21.508 8.981 -12.881 1.00 55.03 297 GLU A C 1
ATOM 2276 O O . GLU A 1 297 ? 22.703 8.934 -12.620 1.00 55.03 297 GLU A O 1
ATOM 2281 N N . SER A 1 298 ? 20.661 8.027 -12.479 1.00 50.53 298 SER A N 1
ATOM 2282 C CA . SER A 1 298 ? 21.092 6.829 -11.743 1.00 50.53 298 SER A CA 1
ATOM 2283 C C . SER A 1 298 ? 21.816 5.797 -12.621 1.00 50.53 298 SER A C 1
ATOM 2285 O O . SER A 1 298 ? 22.689 5.083 -12.132 1.00 50.53 298 SER A O 1
ATOM 2287 N N . ILE A 1 299 ? 21.495 5.751 -13.921 1.00 47.78 299 ILE A N 1
ATOM 2288 C CA . ILE A 1 299 ? 22.193 4.941 -14.935 1.00 47.78 299 ILE A CA 1
ATOM 2289 C C . ILE A 1 299 ? 23.528 5.596 -15.329 1.00 47.78 299 ILE A C 1
ATOM 2291 O O . ILE A 1 299 ? 24.491 4.900 -15.661 1.00 47.78 299 ILE A O 1
ATOM 2295 N N . ALA A 1 300 ? 23.616 6.930 -15.276 1.00 46.50 300 ALA A N 1
ATOM 2296 C CA . ALA A 1 300 ? 24.859 7.676 -15.430 1.00 46.50 300 ALA A CA 1
ATOM 2297 C C . ALA A 1 300 ? 25.766 7.438 -14.208 1.00 46.50 300 ALA A C 1
ATOM 2299 O O . ALA A 1 300 ? 25.802 8.226 -13.270 1.00 46.50 300 ALA A O 1
ATOM 2300 N N . ALA A 1 301 ? 26.472 6.307 -14.243 1.00 47.91 301 ALA A N 1
ATOM 2301 C CA . ALA A 1 301 ? 27.306 5.756 -13.184 1.00 47.91 301 ALA A CA 1
ATOM 2302 C C . ALA A 1 301 ? 28.035 6.812 -12.331 1.00 47.91 301 ALA A C 1
ATOM 2304 O O . ALA A 1 301 ? 28.872 7.580 -12.826 1.00 47.91 301 ALA A O 1
ATOM 2305 N N . GLU A 1 302 ? 27.778 6.787 -11.017 1.00 45.53 302 GLU A N 1
ATOM 2306 C CA . GLU A 1 302 ? 28.660 7.422 -10.037 1.00 45.53 302 GLU A CA 1
ATOM 2307 C C . GLU A 1 302 ? 30.105 6.939 -10.273 1.00 45.53 302 GLU A C 1
ATOM 2309 O O . GLU A 1 302 ? 30.314 5.787 -10.664 1.00 45.53 302 GLU A O 1
ATOM 2314 N N . PRO A 1 303 ? 31.124 7.801 -10.100 1.00 48.38 303 PRO A N 1
ATOM 2315 C CA . PRO A 1 303 ? 32.508 7.400 -10.314 1.00 48.38 303 PRO A CA 1
ATOM 2316 C C . PRO A 1 303 ? 32.841 6.205 -9.419 1.00 48.38 303 PRO A C 1
ATOM 2318 O O . PRO A 1 303 ? 32.851 6.324 -8.191 1.00 48.38 303 PRO A O 1
ATOM 2321 N N . ALA A 1 304 ? 33.113 5.062 -10.052 1.00 52.03 304 ALA A N 1
ATOM 2322 C CA . ALA A 1 304 ? 33.527 3.855 -9.360 1.00 52.03 304 ALA A CA 1
ATOM 2323 C C . ALA A 1 304 ? 34.794 4.162 -8.555 1.00 52.03 304 ALA A C 1
ATOM 2325 O O . ALA A 1 304 ? 35.710 4.857 -9.015 1.00 52.03 304 ALA A O 1
ATOM 2326 N N . SER A 1 305 ? 34.851 3.669 -7.324 1.00 51.62 305 SER A N 1
ATOM 2327 C CA . SER A 1 305 ? 36.027 3.864 -6.486 1.00 51.62 305 SER A CA 1
ATOM 2328 C C . SER A 1 305 ? 37.241 3.178 -7.127 1.00 51.62 305 SER A C 1
ATOM 2330 O O . SER A 1 305 ? 37.117 2.190 -7.849 1.00 51.62 305 SER A O 1
ATOM 2332 N N . SER A 1 306 ? 38.460 3.657 -6.858 1.00 51.50 306 SER A N 1
ATOM 2333 C CA . SER A 1 306 ? 39.677 3.105 -7.485 1.00 51.50 306 SER A CA 1
ATOM 2334 C C . SER A 1 306 ? 39.904 1.607 -7.229 1.00 51.50 306 SER A C 1
ATOM 2336 O O . SER A 1 306 ? 40.667 0.980 -7.957 1.00 51.50 306 SER A O 1
ATOM 2338 N N . VAL A 1 307 ? 39.252 1.040 -6.209 1.00 56.09 307 VAL A N 1
ATOM 2339 C CA . VAL A 1 307 ? 39.297 -0.386 -5.846 1.00 56.09 307 VAL A CA 1
ATOM 2340 C C . VAL A 1 307 ? 38.409 -1.241 -6.761 1.00 56.09 307 VAL A C 1
ATOM 2342 O O . VAL A 1 307 ? 38.649 -2.435 -6.899 1.00 56.09 307 VAL A O 1
ATOM 2345 N N . GLU A 1 308 ? 37.417 -0.644 -7.419 1.00 58.66 308 GLU A N 1
ATOM 2346 C CA . GLU A 1 308 ? 36.480 -1.326 -8.325 1.00 58.66 308 GLU A CA 1
ATOM 2347 C C . GLU A 1 308 ? 36.956 -1.325 -9.787 1.00 58.66 308 GLU A C 1
ATOM 2349 O O . GLU A 1 308 ? 36.405 -2.048 -10.617 1.00 58.66 308 GLU A O 1
ATOM 2354 N N . LEU A 1 309 ? 37.995 -0.540 -10.095 1.00 64.44 309 LEU A N 1
ATOM 2355 C CA . LEU A 1 309 ? 38.561 -0.363 -11.438 1.00 64.44 309 LEU A CA 1
ATOM 2356 C C . LEU A 1 309 ? 39.878 -1.121 -11.665 1.00 64.44 309 LEU A C 1
ATOM 2358 O O . LEU A 1 309 ? 40.441 -1.043 -12.757 1.00 64.44 309 LEU A O 1
ATOM 2362 N N . ASP A 1 310 ? 40.410 -1.804 -10.649 1.00 69.38 310 ASP A N 1
ATOM 2363 C CA . ASP A 1 310 ? 41.713 -2.466 -10.734 1.00 69.38 310 ASP A CA 1
ATOM 2364 C C . ASP A 1 310 ? 41.760 -3.756 -9.903 1.00 69.38 310 ASP A C 1
ATOM 2366 O O . ASP A 1 310 ? 41.069 -3.908 -8.893 1.00 69.38 310 ASP A O 1
ATOM 2370 N N . LEU A 1 311 ? 42.606 -4.697 -10.317 1.00 68.25 311 LEU A N 1
ATOM 2371 C CA . LEU A 1 311 ? 42.856 -5.914 -9.557 1.00 68.25 311 LEU A CA 1
ATOM 2372 C C . LEU A 1 311 ? 43.738 -5.573 -8.356 1.00 68.25 311 LEU A C 1
ATOM 2374 O O . LEU A 1 311 ? 44.917 -5.246 -8.501 1.00 68.25 311 LEU A O 1
ATOM 2378 N N . VAL A 1 312 ? 43.187 -5.695 -7.145 1.00 66.12 312 VAL A N 1
ATOM 2379 C CA . VAL A 1 312 ? 43.979 -5.513 -5.924 1.00 66.12 312 VAL A CA 1
ATOM 2380 C C . VAL A 1 312 ? 45.076 -6.583 -5.894 1.00 66.12 312 VAL A C 1
ATOM 2382 O O . VAL A 1 312 ? 44.761 -7.7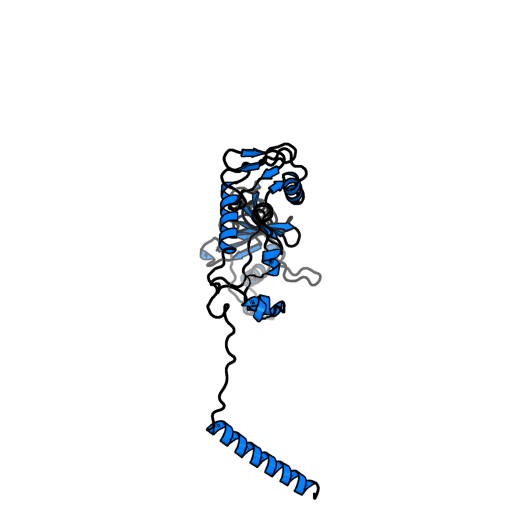79 -5.891 1.00 66.12 312 VAL A O 1
ATOM 2385 N N . PRO A 1 313 ? 46.367 -6.199 -5.862 1.00 64.75 313 PRO A N 1
ATOM 2386 C CA . PRO A 1 313 ? 47.438 -7.174 -5.796 1.00 64.75 313 PRO A CA 1
ATOM 2387 C C . PRO A 1 313 ? 47.273 -8.014 -4.523 1.00 64.75 313 PRO A C 1
ATOM 2389 O O . PRO A 1 313 ? 46.989 -7.461 -3.455 1.00 64.75 313 PRO A O 1
ATOM 2392 N N . PRO A 1 314 ? 47.457 -9.345 -4.599 1.00 62.97 314 PRO A N 1
ATOM 2393 C CA . PRO A 1 314 ? 47.299 -10.199 -3.435 1.00 62.97 314 PRO A CA 1
ATOM 2394 C C . PRO A 1 314 ? 48.247 -9.742 -2.325 1.00 62.97 314 PRO A C 1
ATOM 2396 O O . PRO A 1 314 ? 49.426 -9.465 -2.566 1.00 62.97 314 PRO A O 1
ATOM 2399 N N . HIS A 1 315 ? 47.740 -9.680 -1.093 1.00 58.00 315 HIS A N 1
ATOM 2400 C CA . HIS A 1 315 ? 48.559 -9.362 0.069 1.00 58.00 315 HIS A CA 1
ATOM 2401 C C . HIS A 1 315 ? 49.632 -10.437 0.255 1.00 58.00 315 HIS A C 1
ATOM 2403 O O . HIS A 1 315 ? 49.380 -11.529 0.765 1.00 58.00 315 HIS A O 1
ATOM 2409 N N . VAL A 1 316 ? 50.859 -10.116 -0.147 1.00 56.34 316 VAL A N 1
ATOM 2410 C CA . VAL A 1 316 ? 52.026 -10.937 0.158 1.00 56.34 316 VAL A CA 1
ATOM 2411 C C . VAL A 1 316 ? 52.402 -10.675 1.611 1.00 56.34 316 VAL A C 1
ATOM 2413 O O . VAL A 1 316 ? 53.062 -9.687 1.936 1.00 56.34 316 VAL A O 1
ATOM 2416 N N . HIS A 1 317 ? 51.983 -11.565 2.508 1.00 56.75 317 HIS A N 1
ATOM 2417 C CA . HIS A 1 317 ? 52.572 -11.617 3.838 1.00 56.75 317 HIS A CA 1
ATOM 2418 C C . HIS A 1 317 ? 53.990 -12.170 3.715 1.00 56.75 317 HIS A C 1
ATOM 2420 O O . HIS A 1 317 ? 54.201 -13.370 3.539 1.00 56.75 317 HIS A O 1
ATOM 2426 N N . TRP A 1 318 ? 54.978 -11.289 3.835 1.00 58.66 318 TRP A N 1
ATOM 2427 C CA . TRP A 1 318 ? 56.330 -11.720 4.148 1.00 58.66 318 TRP A CA 1
ATOM 2428 C C . TRP A 1 318 ? 56.295 -12.331 5.551 1.00 58.66 318 TRP A C 1
ATOM 2430 O O . TRP A 1 318 ? 56.118 -11.614 6.535 1.00 58.66 318 TRP A O 1
ATOM 2440 N N . LEU A 1 319 ? 56.424 -13.655 5.652 1.00 61.50 319 LEU A N 1
ATOM 2441 C CA . LEU A 1 319 ? 56.735 -14.296 6.927 1.00 61.50 319 LEU A CA 1
ATOM 2442 C C . LEU A 1 319 ? 58.050 -13.679 7.419 1.00 61.50 319 LEU A C 1
ATOM 2444 O O . LEU A 1 319 ? 59.074 -13.793 6.742 1.00 61.50 319 LEU A O 1
ATOM 2448 N N . ASP A 1 320 ? 58.011 -12.973 8.555 1.00 73.62 320 ASP A N 1
ATOM 2449 C CA . ASP A 1 320 ? 59.209 -12.439 9.207 1.00 73.62 320 ASP A CA 1
ATOM 2450 C C . ASP A 1 320 ? 60.246 -13.565 9.297 1.00 73.62 320 ASP A C 1
ATOM 2452 O O . ASP A 1 320 ? 59.958 -14.639 9.829 1.00 73.62 320 ASP A O 1
ATOM 2456 N N . LYS A 1 321 ? 61.451 -13.336 8.758 1.00 71.44 321 LYS A N 1
ATOM 2457 C CA . LYS A 1 321 ? 62.541 -14.325 8.774 1.00 71.44 321 LYS A CA 1
ATOM 2458 C C . LYS A 1 321 ? 62.792 -14.860 10.184 1.00 71.44 321 LYS A C 1
ATOM 2460 O O . LYS A 1 321 ? 63.131 -16.028 10.340 1.00 71.44 321 LYS A O 1
ATOM 2465 N N . THR A 1 322 ? 62.589 -14.025 11.198 1.00 77.62 322 THR A N 1
ATOM 2466 C CA . THR A 1 322 ? 62.740 -14.380 12.611 1.00 77.62 322 THR A CA 1
ATOM 2467 C C . THR A 1 322 ? 61.617 -15.305 13.082 1.00 77.62 322 THR A C 1
ATOM 2469 O O . THR A 1 322 ? 61.878 -16.319 13.732 1.00 77.62 322 THR A O 1
ATOM 2472 N N . ALA A 1 323 ? 60.370 -15.009 12.709 1.00 75.25 323 ALA A N 1
ATOM 2473 C CA . ALA A 1 323 ? 59.219 -15.864 12.990 1.00 75.25 323 ALA A CA 1
ATOM 2474 C C . ALA A 1 323 ? 59.322 -17.219 12.269 1.00 75.25 323 ALA A C 1
ATOM 2476 O O . ALA A 1 323 ? 59.063 -18.257 12.878 1.00 75.25 323 ALA A O 1
ATOM 2477 N N . MET A 1 324 ? 59.777 -17.229 11.011 1.00 78.44 324 MET A N 1
ATOM 2478 C CA . MET A 1 324 ? 59.988 -18.457 10.239 1.00 78.44 324 MET A CA 1
ATOM 2479 C C . MET A 1 324 ? 61.108 -19.318 10.833 1.00 78.44 324 MET A C 1
ATOM 2481 O O . MET A 1 324 ? 60.918 -20.517 11.004 1.00 78.44 324 MET A O 1
ATOM 2485 N N . ALA A 1 325 ? 62.227 -18.712 11.243 1.00 80.62 325 ALA A N 1
ATOM 2486 C CA . ALA A 1 325 ? 63.305 -19.433 11.924 1.00 80.62 325 ALA A CA 1
ATOM 2487 C C . ALA A 1 325 ? 62.850 -20.021 13.274 1.00 80.62 325 ALA A C 1
ATOM 2489 O O . ALA A 1 325 ? 63.234 -21.132 13.638 1.00 80.62 325 ALA A O 1
ATOM 2490 N N . THR A 1 326 ? 61.994 -19.299 14.007 1.00 84.12 326 THR A N 1
ATOM 2491 C CA . THR A 1 326 ? 61.417 -19.777 15.274 1.00 84.12 326 THR A CA 1
ATOM 2492 C C . THR A 1 326 ? 60.482 -20.967 15.042 1.00 84.12 326 THR A C 1
ATOM 2494 O O . THR A 1 326 ? 60.533 -21.952 15.780 1.00 84.12 326 THR A O 1
ATOM 2497 N N . PHE A 1 327 ? 59.648 -20.899 14.002 1.00 82.69 327 PHE A N 1
ATOM 2498 C CA . PHE A 1 327 ? 58.771 -21.996 13.601 1.00 82.69 327 PHE A CA 1
ATOM 2499 C C . PHE A 1 327 ? 59.563 -23.226 13.140 1.00 82.69 327 PHE A C 1
ATOM 2501 O O . PHE A 1 327 ? 59.261 -24.334 13.576 1.00 82.69 327 PHE A O 1
ATOM 2508 N N . GLU A 1 328 ? 60.589 -23.044 12.307 1.00 83.00 328 GLU A N 1
ATOM 2509 C CA . GLU A 1 328 ? 61.421 -24.132 11.784 1.00 83.00 328 GLU A CA 1
ATOM 2510 C C . GLU A 1 328 ? 62.121 -24.891 12.920 1.00 83.00 328 GLU A C 1
ATOM 2512 O O . GLU A 1 328 ? 62.016 -26.116 12.997 1.00 83.00 328 GLU A O 1
ATOM 2517 N N . ALA A 1 329 ? 62.708 -24.172 13.883 1.00 87.75 329 ALA A N 1
ATOM 2518 C CA . ALA A 1 329 ? 63.312 -24.779 15.068 1.00 87.75 329 ALA A CA 1
ATOM 2519 C C . ALA A 1 329 ? 62.293 -25.566 15.919 1.00 87.75 329 ALA A C 1
ATOM 2521 O O . ALA A 1 329 ? 62.574 -26.681 16.364 1.00 87.75 329 ALA A O 1
ATOM 2522 N N . ALA A 1 330 ? 61.090 -25.015 16.125 1.00 87.56 330 ALA A N 1
ATOM 2523 C CA . ALA A 1 330 ? 60.022 -25.699 16.857 1.00 87.56 330 ALA A CA 1
ATOM 2524 C C . ALA A 1 330 ? 59.511 -26.948 16.115 1.00 87.56 330 ALA A C 1
ATOM 2526 O O . ALA A 1 330 ? 59.180 -27.962 16.735 1.00 87.56 330 ALA A O 1
ATOM 2527 N N . PHE A 1 331 ? 59.463 -26.892 14.785 1.00 83.44 331 PHE A N 1
ATOM 2528 C CA . PHE A 1 331 ? 59.036 -27.998 13.941 1.00 83.44 331 PHE A CA 1
ATOM 2529 C C . PHE A 1 331 ? 60.059 -29.142 13.928 1.00 83.44 331 PHE A C 1
ATOM 2531 O O . PHE A 1 331 ? 59.673 -30.310 14.035 1.00 83.44 331 PHE A O 1
ATOM 2538 N N . GLU A 1 332 ? 61.357 -28.833 13.866 1.00 89.44 332 GLU A N 1
ATOM 2539 C CA . GLU A 1 332 ? 62.421 -29.836 13.972 1.00 89.44 332 GLU A CA 1
ATOM 2540 C C . GLU A 1 332 ? 62.428 -30.539 15.336 1.00 89.44 332 GLU A C 1
ATOM 2542 O O . GLU A 1 332 ? 62.490 -31.772 15.385 1.00 89.44 332 GLU A O 1
ATOM 2547 N N . ASP A 1 333 ? 62.289 -29.788 16.435 1.00 91.75 333 ASP A N 1
ATOM 2548 C CA . ASP A 1 333 ? 62.164 -30.348 17.788 1.00 91.75 333 ASP A CA 1
ATOM 2549 C C . ASP A 1 333 ? 60.946 -31.280 17.898 1.00 91.75 333 ASP A C 1
ATOM 2551 O O . ASP A 1 333 ? 61.048 -32.413 18.385 1.00 91.75 333 ASP A O 1
ATOM 2555 N N . TRP A 1 334 ? 59.797 -30.855 17.363 1.00 90.62 334 TRP A N 1
ATOM 2556 C CA . TRP A 1 334 ? 58.599 -31.689 17.318 1.00 90.62 334 TRP A CA 1
ATOM 2557 C C . TRP A 1 334 ? 58.815 -32.978 16.513 1.00 90.62 334 TRP A C 1
ATOM 2559 O O . TRP A 1 334 ? 58.431 -34.061 16.965 1.00 90.62 334 TRP A O 1
ATOM 2569 N N . LEU A 1 335 ? 59.467 -32.903 15.348 1.00 84.81 335 LEU A N 1
ATOM 2570 C CA . LEU A 1 335 ? 59.813 -34.081 14.547 1.00 84.81 335 LEU A CA 1
ATOM 2571 C C . LEU A 1 335 ? 60.787 -35.015 15.273 1.00 84.81 335 LEU A C 1
ATOM 2573 O O . LEU A 1 335 ? 60.677 -36.236 15.122 1.00 84.81 335 LEU A O 1
ATOM 2577 N N . GLY A 1 336 ? 61.731 -34.468 16.041 1.00 86.44 336 GLY A N 1
ATOM 2578 C CA . GLY A 1 336 ? 62.657 -35.222 16.885 1.00 86.44 336 GLY A CA 1
ATOM 2579 C C . GLY A 1 336 ? 61.919 -36.010 17.965 1.00 86.44 336 GLY A C 1
ATOM 2580 O O . GLY A 1 336 ? 61.999 -37.239 17.994 1.00 86.44 336 GLY A O 1
ATOM 2581 N N . LYS A 1 337 ? 61.098 -35.324 18.768 1.00 89.69 337 LYS A N 1
ATOM 2582 C CA . LYS A 1 337 ? 60.261 -35.938 19.816 1.00 89.69 337 LYS A CA 1
ATOM 2583 C C . LYS A 1 337 ? 59.307 -36.981 19.253 1.00 89.69 337 LYS A C 1
ATOM 2585 O O . LYS A 1 337 ? 59.140 -38.057 19.827 1.00 89.69 337 LYS A O 1
ATOM 2590 N N . LYS A 1 338 ? 58.704 -36.696 18.096 1.00 80.81 338 LYS A N 1
ATOM 2591 C CA . LYS A 1 338 ? 57.858 -37.654 17.382 1.00 80.81 338 LYS A CA 1
ATOM 2592 C C . LYS A 1 338 ? 58.665 -38.897 17.003 1.00 80.81 338 LYS A C 1
ATOM 2594 O O . LYS A 1 338 ? 58.229 -40.001 17.311 1.00 80.81 338 LYS A O 1
ATOM 2599 N N . ARG A 1 339 ? 59.844 -38.751 16.388 1.00 82.88 339 ARG A N 1
ATOM 2600 C CA . ARG A 1 339 ? 60.716 -39.889 16.037 1.00 82.88 339 ARG A CA 1
ATOM 2601 C C . ARG A 1 339 ? 61.112 -40.720 17.258 1.00 82.88 339 ARG A C 1
ATOM 2603 O O . ARG A 1 339 ? 61.048 -41.944 17.194 1.00 82.88 339 ARG A O 1
ATOM 2610 N N . GLU A 1 340 ? 61.470 -40.077 18.362 1.00 84.06 340 GLU A N 1
ATOM 2611 C CA . GLU A 1 340 ? 61.871 -40.748 19.601 1.00 84.06 340 GLU A CA 1
ATOM 2612 C C . GLU A 1 340 ? 60.710 -41.503 20.267 1.00 84.06 340 GLU A C 1
ATOM 2614 O O . GLU A 1 340 ? 60.873 -42.649 20.691 1.00 84.06 340 GLU A O 1
ATOM 2619 N N . TYR A 1 341 ? 59.508 -40.920 20.262 1.00 81.88 341 TYR A N 1
ATOM 2620 C CA . TYR A 1 341 ? 58.285 -41.596 20.695 1.00 81.88 341 TYR A CA 1
ATOM 2621 C C . TYR A 1 341 ? 58.040 -42.895 19.915 1.00 81.88 341 TYR A C 1
ATOM 2623 O O . TYR A 1 341 ? 57.798 -43.944 20.516 1.00 81.88 341 TYR A O 1
ATOM 2631 N N . TRP A 1 342 ? 58.134 -42.852 18.581 1.00 73.94 342 TRP A N 1
ATOM 2632 C CA . TRP A 1 342 ? 57.931 -44.039 17.743 1.00 73.94 342 TRP A CA 1
ATOM 2633 C C . TRP A 1 342 ? 59.040 -45.086 17.933 1.00 73.94 342 TRP A C 1
ATOM 2635 O O . TRP A 1 342 ? 58.725 -46.272 18.029 1.00 73.94 342 TRP A O 1
ATOM 2645 N N . ARG A 1 343 ? 60.301 -44.662 18.096 1.00 77.25 343 ARG A N 1
ATOM 2646 C CA . ARG A 1 343 ? 61.434 -45.534 18.465 1.00 77.25 343 ARG A CA 1
ATOM 2647 C C . ARG A 1 343 ? 61.194 -46.284 19.769 1.00 77.25 343 ARG A C 1
ATOM 2649 O O . ARG A 1 343 ? 61.350 -47.498 19.831 1.00 77.25 343 ARG A O 1
ATOM 2656 N N . THR A 1 344 ? 60.774 -45.563 20.804 1.00 78.25 344 THR A N 1
ATOM 2657 C CA . THR A 1 344 ? 60.604 -46.114 22.156 1.00 78.25 344 THR A CA 1
ATOM 2658 C C . THR A 1 344 ? 59.400 -47.048 22.229 1.00 78.25 344 THR A C 1
ATOM 2660 O O . THR A 1 344 ? 59.433 -48.062 22.921 1.00 78.25 344 THR A O 1
ATOM 2663 N N . LYS A 1 345 ? 58.330 -46.721 21.498 1.00 75.44 345 LYS A N 1
ATOM 2664 C CA . LYS A 1 345 ? 57.079 -47.480 21.520 1.00 75.44 345 LYS A CA 1
ATOM 2665 C C . LYS A 1 345 ? 57.106 -48.736 20.643 1.00 75.44 345 LYS A C 1
ATOM 2667 O O . LYS A 1 345 ? 56.406 -49.690 20.972 1.00 75.44 345 LYS A O 1
ATOM 2672 N N . TYR A 1 346 ? 57.879 -48.747 19.552 1.00 68.44 346 TYR A N 1
ATOM 2673 C CA . TYR A 1 346 ? 57.858 -49.842 18.568 1.00 68.44 346 TYR A CA 1
ATOM 2674 C C . TYR A 1 346 ? 59.229 -50.449 18.221 1.00 68.44 346 TYR A C 1
ATOM 2676 O O . TYR A 1 346 ? 59.274 -51.373 17.416 1.00 68.44 346 TYR A O 1
ATOM 2684 N N . GLY A 1 347 ? 60.330 -49.995 18.832 1.00 63.00 347 GLY A N 1
ATOM 2685 C CA . GLY A 1 347 ? 61.645 -50.646 18.731 1.00 63.00 347 GLY A CA 1
ATOM 2686 C C . GLY A 1 347 ? 62.302 -50.622 17.344 1.00 63.00 347 GLY A C 1
ATOM 2687 O O . GLY A 1 347 ? 63.071 -51.532 17.043 1.00 63.00 347 GLY A O 1
ATOM 2688 N N . LEU A 1 348 ? 61.986 -49.621 16.513 1.00 54.03 348 LEU A N 1
ATOM 2689 C CA . LEU A 1 348 ? 62.546 -49.422 15.164 1.00 54.03 348 LEU A CA 1
ATOM 2690 C C . LEU A 1 348 ? 63.747 -48.475 15.133 1.00 54.03 348 LEU A C 1
ATOM 2692 O O . LEU A 1 348 ? 63.639 -47.369 15.712 1.00 54.03 348 LEU A O 1
#